Protein AF-A0A7C4DLR4-F1 (afdb_monomer)

Sequence (284 aa):
METASLAGRLTGRFVAGRTLEDGLAVCRRLAAESILISLDHLGENVATREEAEASRDACLEALARIHAERLPATVSIKLSQFGLDLSEEFCRANVDAVVSAARRAGTMVEMDMEASPYVEATLRTVRAMHERHGAARAVILTTGTFLNGITFVGQQTTPAGRDGEPPATHLSASLRACGLRLGRFKTGTTPRIDATTIDYDRCTVQPAANEPLTFAFAWQLPAPLTRPLLPCHITQTTPETHAIIRANLSRSALYGGLISGRGPRYCPSIEDKVVRFAERERHQ

Mean predicted aligned error: 9.21 Å

Foldseek 3Di:
DDPDPPVQVVCVVPAQHDDLVSQVVVLVVCVVVVHQEEHEPDDFQDPDQVQLVVRLVSLLVSLVVCLVVVGNYEYEDELNSNVVVPPLVSSLVSVLSNQVSCVVSVHGYHYDDDAQVCVVSSVVSVV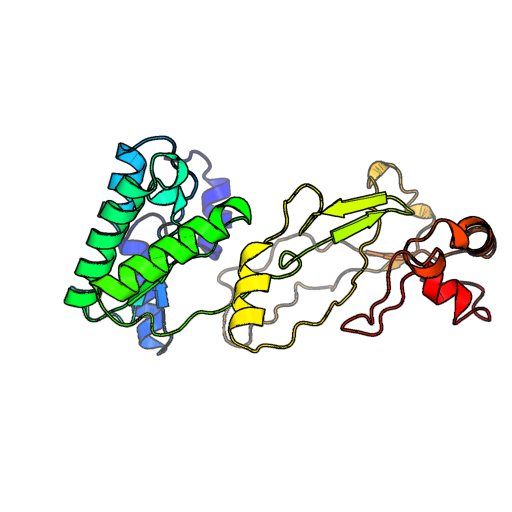VSCVVPNDPPDDDDPQQQQAQHWDDDQPDIDQASDVVGHHNDVVNVVCVVVVDDDDDADDDDDDDDDPVPDPQVPWDWAFFDPADDDPDPPDDDPDGDPDDGDIDTDDKDALVNLVVLVVRLCRHCVSVVVDDHHHPDPDDDPSRCCVVVVVDRMDD

Structure (mmCIF, N/CA/C/O backbone):
data_AF-A0A7C4DLR4-F1
#
_entry.id   AF-A0A7C4DLR4-F1
#
loop_
_atom_site.group_PDB
_atom_site.id
_atom_site.type_symbol
_atom_site.label_atom_id
_atom_site.label_alt_id
_atom_site.label_comp_id
_atom_site.label_asym_id
_atom_site.label_entity_id
_atom_site.label_seq_id
_atom_site.pdbx_PDB_ins_code
_atom_site.Cartn_x
_atom_site.Cartn_y
_atom_site.Cartn_z
_atom_site.occupa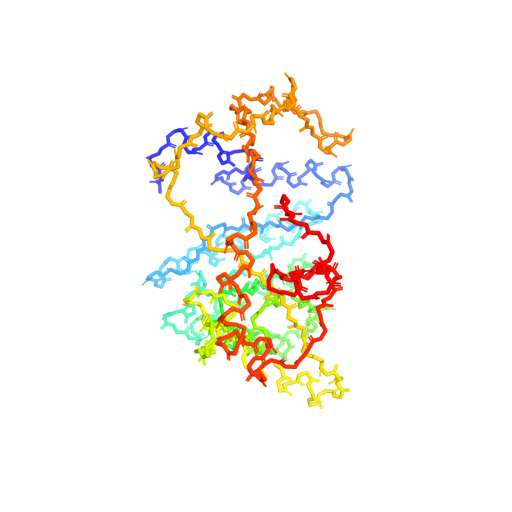ncy
_atom_site.B_iso_or_equiv
_atom_site.auth_seq_id
_atom_site.auth_comp_id
_atom_site.auth_asym_id
_atom_site.auth_atom_id
_atom_site.pdbx_PDB_model_num
ATOM 1 N N . MET A 1 1 ? 9.947 11.343 21.146 1.00 32.50 1 MET A N 1
ATOM 2 C CA . MET A 1 1 ? 10.621 12.643 20.901 1.00 32.50 1 MET A CA 1
ATOM 3 C C . MET A 1 1 ? 11.632 12.455 19.780 1.00 32.50 1 MET A C 1
ATOM 5 O O . MET A 1 1 ? 12.723 11.981 20.048 1.00 32.50 1 MET A O 1
ATOM 9 N N . GLU A 1 2 ? 11.281 12.771 18.534 1.00 30.27 2 GLU A N 1
ATOM 10 C CA . GLU A 1 2 ? 12.243 12.697 17.425 1.00 30.27 2 GLU A CA 1
ATOM 11 C C . GLU A 1 2 ? 13.014 14.007 17.246 1.00 30.27 2 GLU A C 1
ATOM 13 O O . GLU A 1 2 ? 12.445 15.089 17.052 1.00 30.27 2 GLU A O 1
ATOM 18 N N . THR A 1 3 ? 14.333 13.864 17.319 1.00 34.06 3 THR A N 1
ATOM 19 C CA . THR A 1 3 ? 15.382 14.824 16.998 1.00 34.06 3 THR A CA 1
ATOM 20 C C . THR A 1 3 ? 15.625 14.856 15.491 1.00 34.06 3 THR A C 1
ATOM 22 O O . THR A 1 3 ? 16.546 14.220 14.993 1.00 34.06 3 THR A O 1
ATOM 25 N N . ALA A 1 4 ? 14.821 15.617 14.753 1.00 38.56 4 ALA A N 1
ATOM 26 C CA . ALA A 1 4 ? 15.214 16.138 13.443 1.00 38.56 4 ALA A CA 1
ATOM 27 C C . ALA A 1 4 ? 14.323 17.334 13.081 1.00 38.56 4 ALA A C 1
ATOM 29 O O . ALA A 1 4 ? 13.240 17.182 12.516 1.00 38.56 4 ALA A O 1
ATOM 30 N N . SER A 1 5 ? 14.772 18.556 13.390 1.00 48.97 5 SER A N 1
ATOM 31 C CA 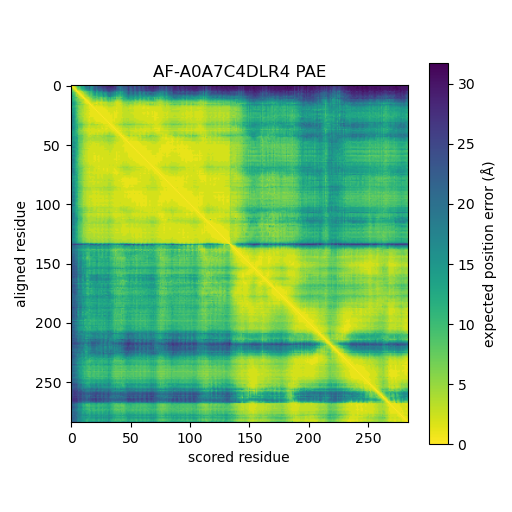. SER A 1 5 ? 14.046 19.794 13.043 1.00 48.97 5 SER A CA 1
ATOM 32 C C . SER A 1 5 ? 13.797 19.939 11.532 1.00 48.97 5 SER A C 1
ATOM 34 O O . SER A 1 5 ? 12.853 20.612 11.115 1.00 48.97 5 SER A O 1
ATOM 36 N N . LEU A 1 6 ? 14.606 19.261 10.710 1.00 41.38 6 LEU A N 1
ATOM 37 C CA . LEU A 1 6 ? 14.458 19.201 9.259 1.00 41.38 6 LEU A CA 1
ATOM 38 C C . LEU A 1 6 ? 13.333 18.248 8.819 1.00 41.38 6 LEU A C 1
ATOM 40 O O . LEU A 1 6 ? 12.553 18.604 7.938 1.00 41.38 6 LEU A O 1
ATOM 44 N N . ALA A 1 7 ? 13.197 17.085 9.469 1.00 46.44 7 ALA A N 1
ATOM 45 C CA . ALA A 1 7 ? 12.099 16.151 9.215 1.00 46.44 7 ALA A CA 1
ATOM 46 C C . ALA A 1 7 ? 10.756 16.781 9.607 1.00 46.44 7 ALA A C 1
ATOM 48 O O . ALA A 1 7 ? 9.821 16.748 8.816 1.00 46.44 7 ALA A O 1
ATOM 49 N N . GLY A 1 8 ? 10.699 17.482 10.747 1.00 52.66 8 GLY A N 1
ATOM 50 C CA . GLY A 1 8 ? 9.497 18.198 11.193 1.00 52.66 8 GLY A CA 1
ATOM 51 C C . GLY A 1 8 ? 9.009 19.286 10.223 1.00 52.66 8 GLY A C 1
ATOM 52 O O . GLY A 1 8 ? 7.805 19.469 10.056 1.00 52.66 8 GLY A O 1
ATOM 53 N N . ARG A 1 9 ? 9.922 19.985 9.527 1.00 54.09 9 ARG A N 1
ATOM 54 C CA . ARG A 1 9 ? 9.555 20.970 8.486 1.00 54.09 9 ARG A CA 1
ATOM 55 C C . ARG A 1 9 ? 9.000 20.322 7.216 1.00 54.09 9 ARG A C 1
ATOM 57 O O . ARG A 1 9 ? 8.190 20.939 6.529 1.00 54.09 9 ARG A O 1
ATOM 64 N N . LEU A 1 10 ? 9.438 19.107 6.895 1.00 54.06 10 LEU A N 1
ATOM 65 C CA . LEU A 1 10 ? 8.997 18.370 5.709 1.00 54.06 10 LEU A CA 1
ATOM 66 C C . LEU A 1 10 ? 7.688 17.612 5.966 1.00 54.06 10 LEU A C 1
ATOM 68 O O . LEU A 1 10 ? 6.826 17.586 5.090 1.00 54.06 10 LEU A O 1
ATOM 72 N N . THR A 1 11 ? 7.505 17.060 7.169 1.00 62.19 11 THR A N 1
ATOM 73 C CA . THR A 1 11 ? 6.291 16.327 7.561 1.00 62.19 11 THR A CA 1
ATOM 74 C C . THR A 1 11 ? 5.139 17.246 7.948 1.00 62.19 11 THR A C 1
ATOM 76 O O . THR A 1 11 ? 3.992 16.880 7.721 1.00 62.19 11 THR A O 1
ATOM 79 N N . GLY A 1 12 ? 5.401 18.471 8.422 1.00 61.31 12 GLY A N 1
ATOM 80 C CA . GLY A 1 12 ? 4.353 19.436 8.785 1.00 61.31 12 GLY A CA 1
ATOM 81 C C . GLY A 1 12 ? 3.421 19.855 7.637 1.00 61.31 12 GLY A C 1
ATOM 82 O O . GLY A 1 12 ? 2.367 20.426 7.885 1.00 61.31 12 GLY A O 1
ATOM 83 N N . ARG A 1 13 ? 3.772 19.560 6.373 1.00 67.50 13 ARG A N 1
ATOM 84 C CA . ARG A 1 13 ? 2.867 19.744 5.218 1.00 67.50 13 ARG A CA 1
ATOM 85 C C . ARG A 1 13 ? 1.855 18.602 5.056 1.00 67.50 13 ARG A C 1
ATOM 87 O O . ARG A 1 13 ? 0.890 18.770 4.319 1.00 67.50 13 ARG A O 1
ATOM 94 N N . PHE A 1 14 ? 2.104 17.459 5.691 1.00 71.25 14 PHE A N 1
ATOM 95 C CA . PHE A 1 14 ? 1.338 16.218 5.539 1.00 71.25 14 PHE A CA 1
ATOM 96 C C . PHE A 1 14 ? 0.699 15.739 6.848 1.00 71.25 14 PHE A C 1
ATOM 98 O O . PHE A 1 14 ? -0.231 14.943 6.805 1.00 71.25 14 PHE A O 1
ATOM 105 N N . VAL A 1 15 ? 1.179 16.220 7.997 1.00 83.00 15 VAL A N 1
ATOM 106 C CA . VAL A 1 15 ? 0.670 15.867 9.327 1.00 83.00 15 VAL A CA 1
ATOM 107 C C . VAL A 1 15 ? 0.014 17.094 9.952 1.00 83.00 15 VAL A C 1
ATOM 109 O O . VAL A 1 15 ? 0.567 18.190 9.893 1.00 83.00 15 VAL A O 1
ATOM 112 N N . ALA A 1 16 ? -1.156 16.908 10.568 1.00 85.75 16 ALA A N 1
ATOM 113 C CA . ALA A 1 16 ? -1.937 17.992 11.170 1.00 85.75 16 ALA A CA 1
ATOM 114 C C . ALA A 1 16 ? -1.235 18.681 12.360 1.00 85.75 16 ALA A C 1
ATOM 116 O O . ALA A 1 16 ? -1.581 19.806 12.707 1.00 85.75 16 ALA A O 1
ATOM 117 N N . GLY A 1 17 ? -0.230 18.030 12.950 1.00 88.12 17 GLY A N 1
ATOM 118 C CA . GLY A 1 17 ? 0.658 18.587 13.964 1.00 88.12 17 GLY A CA 1
ATOM 119 C C . GLY A 1 17 ? 1.289 17.503 14.829 1.00 88.12 17 GLY A C 1
ATOM 120 O O . GLY A 1 17 ? 1.315 16.336 14.441 1.00 88.12 17 GLY A O 1
ATOM 121 N N . ARG A 1 18 ? 1.846 17.884 15.984 1.00 87.75 18 ARG A N 1
ATOM 122 C CA . ARG A 1 18 ? 2.536 16.945 16.896 1.00 87.75 18 ARG A CA 1
ATOM 123 C C . ARG A 1 18 ? 1.739 16.650 18.156 1.00 87.75 18 ARG A C 1
ATOM 125 O O . ARG A 1 18 ? 2.059 15.703 18.867 1.00 87.75 18 ARG A O 1
ATOM 132 N N . THR A 1 19 ? 0.753 17.486 18.446 1.00 91.88 19 THR A N 1
ATOM 133 C CA . THR A 1 19 ? -0.129 17.355 19.596 1.00 91.88 19 THR A CA 1
ATOM 134 C C . THR A 1 19 ? -1.559 17.129 19.133 1.00 91.88 19 THR A C 1
ATOM 136 O O . THR A 1 19 ? -1.923 17.453 17.999 1.00 91.88 19 THR A O 1
ATOM 139 N N . LEU A 1 20 ? -2.391 16.605 20.032 1.00 93.50 20 LEU A N 1
ATOM 140 C CA . LEU A 1 20 ? -3.821 16.488 19.778 1.00 93.50 20 LEU A CA 1
ATOM 141 C C . LEU A 1 20 ? -4.454 17.860 19.490 1.00 93.50 20 LEU A C 1
ATOM 143 O O . LEU A 1 20 ? -5.303 17.955 18.612 1.00 93.50 20 LEU A O 1
ATOM 147 N N . GLU A 1 21 ? -4.017 18.929 20.164 1.00 95.38 21 GLU A N 1
ATOM 148 C CA . GLU A 1 21 ? -4.577 20.269 19.946 1.00 95.38 21 GLU A CA 1
ATOM 149 C C . GLU A 1 21 ? -4.279 20.806 18.541 1.00 95.38 21 GLU A C 1
ATOM 151 O O . GLU A 1 21 ? -5.169 21.378 17.912 1.00 95.38 21 GLU A O 1
ATOM 156 N N . ASP A 1 22 ? -3.077 20.559 18.010 1.00 93.31 22 ASP A N 1
ATOM 157 C CA . ASP A 1 22 ? -2.759 20.908 16.620 1.00 93.31 22 ASP A CA 1
ATOM 158 C C . ASP A 1 22 ? -3.704 20.176 15.649 1.00 93.31 22 ASP A C 1
ATOM 160 O O . ASP A 1 22 ? -4.286 20.780 14.743 1.00 93.31 22 ASP A O 1
ATOM 164 N N . GLY A 1 23 ? -3.911 18.873 15.886 1.00 93.38 23 GLY A N 1
ATOM 165 C CA . GLY A 1 23 ? -4.839 18.046 15.118 1.00 93.38 23 GLY A CA 1
ATOM 166 C C . GLY A 1 23 ? -6.270 18.581 15.165 1.00 93.38 23 GLY A C 1
ATOM 167 O O . GLY A 1 23 ? -6.894 18.778 14.123 1.00 93.38 23 GLY A O 1
ATOM 168 N N . LEU A 1 24 ? -6.774 18.899 16.359 1.00 95.12 24 LEU A N 1
ATOM 169 C CA . LEU A 1 24 ? -8.116 19.453 16.554 1.00 95.12 24 LEU A CA 1
ATOM 170 C C . LEU A 1 24 ? -8.277 20.834 15.907 1.00 95.12 24 LEU A C 1
ATOM 172 O O . LEU A 1 24 ? -9.335 21.118 15.345 1.00 95.12 24 LEU A O 1
ATOM 176 N N . ALA A 1 25 ? -7.245 21.681 15.913 1.00 94.69 25 ALA A N 1
ATOM 177 C CA . ALA A 1 25 ? -7.273 22.961 15.207 1.00 94.69 25 ALA A CA 1
ATOM 178 C C . ALA A 1 25 ? -7.463 22.771 13.690 1.00 94.69 25 ALA A C 1
ATOM 180 O O . ALA A 1 25 ? -8.259 23.483 13.069 1.00 94.69 25 ALA A O 1
ATOM 181 N N . VAL A 1 26 ? -6.802 21.770 13.098 1.00 91.88 26 VAL A N 1
ATOM 182 C CA . VAL A 1 26 ? -7.026 21.385 11.696 1.00 91.88 26 VAL A CA 1
ATOM 183 C C . VAL A 1 26 ? -8.434 20.822 11.496 1.00 91.88 26 VAL A C 1
ATOM 185 O O . VAL A 1 26 ? -9.103 21.231 10.545 1.00 91.88 26 VAL A O 1
ATOM 188 N N . CYS A 1 27 ? -8.922 19.965 12.400 1.00 93.38 27 CYS A N 1
ATOM 189 C CA . CYS A 1 27 ? -10.288 19.438 12.347 1.00 93.38 27 CYS A CA 1
ATOM 190 C C . CYS A 1 27 ? -11.334 20.563 12.335 1.00 93.38 27 CYS A C 1
ATOM 192 O O . CYS A 1 27 ? -12.235 20.545 11.503 1.00 93.38 27 CYS A O 1
ATOM 194 N N . ARG A 1 28 ? -11.203 21.575 13.205 1.00 94.06 28 ARG A N 1
ATOM 195 C CA . ARG A 1 28 ? -12.115 22.735 13.249 1.00 94.06 28 ARG A CA 1
ATOM 196 C C . ARG A 1 28 ? -12.138 23.489 11.920 1.00 94.06 28 ARG A C 1
ATOM 198 O O . ARG A 1 28 ? -13.212 23.824 11.425 1.00 94.06 28 ARG A O 1
ATOM 205 N N . ARG A 1 29 ? -10.964 23.730 11.329 1.00 92.06 29 ARG A N 1
ATOM 206 C CA . ARG A 1 29 ? -10.846 24.414 10.033 1.00 92.06 29 ARG A CA 1
ATOM 207 C C . ARG A 1 29 ? -11.519 23.618 8.912 1.00 92.06 29 ARG A C 1
ATOM 209 O O . ARG A 1 29 ? -12.317 24.181 8.175 1.00 92.06 29 ARG A O 1
ATOM 216 N N . LEU A 1 30 ? -11.243 22.317 8.814 1.00 89.25 30 LEU A N 1
ATOM 217 C CA . LEU A 1 30 ? -11.842 21.444 7.795 1.00 89.25 30 LEU A CA 1
ATOM 218 C C . LEU A 1 30 ? -13.358 21.278 7.987 1.00 89.25 30 LEU A C 1
ATOM 220 O O . LEU A 1 30 ? -14.107 21.252 7.012 1.00 89.25 30 LEU A O 1
ATOM 224 N N . ALA A 1 31 ? -13.829 21.239 9.235 1.00 88.38 31 ALA A N 1
ATOM 225 C CA . ALA A 1 31 ? -15.252 21.181 9.549 1.00 88.38 31 ALA A CA 1
ATOM 226 C C . ALA A 1 31 ? -15.998 22.442 9.081 1.00 88.38 31 ALA A C 1
ATOM 228 O O . ALA A 1 31 ? -17.111 22.330 8.568 1.00 88.38 31 ALA A O 1
ATOM 229 N N . ALA A 1 32 ? -15.382 23.627 9.187 1.00 86.62 32 ALA A N 1
ATOM 230 C CA . ALA A 1 32 ? -15.945 24.872 8.653 1.00 86.62 32 ALA A CA 1
ATOM 231 C C . ALA A 1 32 ? -16.101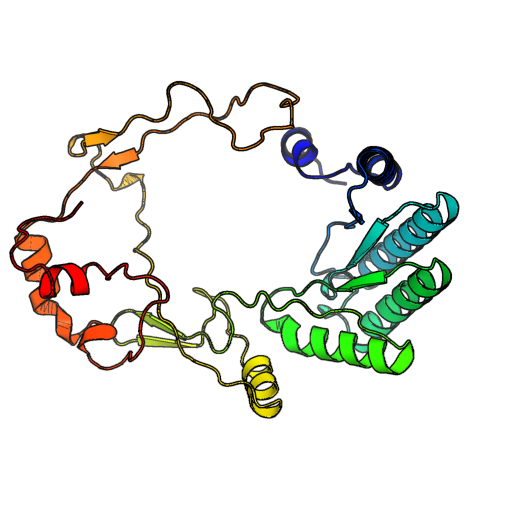 24.845 7.118 1.00 86.62 32 ALA A C 1
ATOM 233 O O . ALA A 1 32 ? -16.960 25.532 6.570 1.00 86.62 32 ALA A O 1
ATOM 234 N N . GLU A 1 33 ? -15.319 24.007 6.435 1.00 88.88 33 GLU A N 1
ATOM 235 C CA . GLU A 1 33 ? -15.396 23.751 4.993 1.00 88.88 33 GLU A CA 1
ATOM 236 C C . GLU A 1 33 ? -16.319 22.559 4.647 1.00 88.88 33 GLU A C 1
ATOM 238 O O . GLU A 1 33 ? -16.407 22.158 3.489 1.00 88.88 33 GLU A O 1
ATOM 243 N N . SER A 1 34 ? -17.041 21.995 5.629 1.00 86.56 34 SER A N 1
ATOM 244 C CA . SER A 1 34 ? -17.910 20.810 5.477 1.00 86.56 34 SER A CA 1
ATOM 245 C C . SER A 1 34 ? -17.185 19.545 4.990 1.00 86.56 34 SER A C 1
ATOM 247 O O . SER A 1 34 ? -17.786 18.675 4.357 1.00 86.56 34 SER A O 1
ATOM 249 N N . ILE A 1 35 ? -15.892 19.422 5.296 1.00 81.06 35 ILE A N 1
ATOM 250 C CA . ILE A 1 35 ? -15.079 18.248 4.971 1.00 81.06 35 ILE A CA 1
ATOM 251 C C . ILE A 1 35 ? -15.167 17.244 6.131 1.00 81.06 35 ILE A C 1
ATOM 253 O O . ILE A 1 35 ? -14.951 17.605 7.287 1.00 81.06 35 ILE A O 1
ATOM 257 N N . LEU A 1 36 ? -15.479 15.980 5.822 1.00 85.44 36 LEU A N 1
ATOM 258 C CA . LEU A 1 36 ? -15.427 14.877 6.792 1.00 85.44 36 LEU A CA 1
ATOM 259 C C . LEU A 1 36 ? -13.973 14.543 7.132 1.00 85.44 36 LEU A C 1
ATOM 261 O O . LEU A 1 36 ? -13.120 14.522 6.244 1.00 85.44 36 LEU A O 1
ATOM 265 N N . ILE A 1 37 ? -13.697 14.276 8.408 1.00 92.38 37 ILE A N 1
ATOM 266 C CA . ILE A 1 37 ? -12.327 14.156 8.913 1.00 92.38 37 ILE A CA 1
ATOM 267 C C . ILE A 1 37 ? -12.107 12.781 9.537 1.00 92.38 37 ILE A C 1
ATOM 269 O O . ILE A 1 37 ? -12.915 12.339 10.348 1.00 92.38 37 ILE A O 1
ATOM 273 N N . SER A 1 38 ? -10.974 12.164 9.214 1.00 92.12 38 SER A N 1
ATOM 274 C CA . SER A 1 38 ? -10.414 11.035 9.957 1.00 92.12 38 SER A CA 1
ATOM 275 C C . SER A 1 38 ? -9.121 11.499 10.618 1.00 92.12 38 SER A C 1
ATOM 277 O O . SER A 1 38 ? -8.215 11.989 9.938 1.00 92.12 38 SER A O 1
ATOM 279 N N . LEU A 1 39 ? -9.078 11.455 11.952 1.00 93.25 39 LEU A N 1
ATOM 280 C CA . LEU A 1 39 ? -7.921 11.853 12.748 1.00 93.25 39 LEU A CA 1
ATOM 281 C C . LEU A 1 39 ? -7.086 10.614 13.087 1.00 93.25 39 LEU A C 1
ATOM 283 O O . LEU A 1 39 ? -7.554 9.720 13.790 1.00 93.25 39 LEU A O 1
ATOM 287 N N . ASP A 1 40 ? -5.847 10.582 12.603 1.00 91.31 40 ASP A N 1
ATOM 288 C CA . ASP A 1 40 ? -4.915 9.470 12.818 1.00 91.31 40 ASP A CA 1
ATOM 289 C C . ASP A 1 40 ? -3.842 9.846 13.853 1.00 91.31 40 ASP A C 1
ATOM 291 O O . ASP A 1 40 ? -3.203 10.902 13.758 1.00 91.31 40 ASP A O 1
ATOM 295 N N . HIS A 1 41 ? -3.635 8.969 14.837 1.00 88.94 41 HIS A N 1
ATOM 296 C CA . HIS A 1 41 ? -2.487 9.024 15.734 1.00 88.94 41 HIS A CA 1
ATOM 297 C C . HIS A 1 41 ? -1.373 8.145 15.161 1.00 88.94 41 HIS A C 1
ATOM 299 O O . HIS A 1 41 ? -1.317 6.947 15.421 1.00 88.94 41 HIS A O 1
ATOM 305 N N . LEU A 1 42 ? -0.478 8.755 14.380 1.00 87.19 42 LEU A N 1
ATOM 306 C CA . LEU A 1 42 ? 0.543 8.038 13.613 1.00 87.19 42 LEU A CA 1
ATOM 307 C C . LEU A 1 42 ? 1.413 7.107 14.478 1.00 87.19 42 LEU A C 1
ATOM 309 O O . LEU A 1 42 ? 2.114 7.560 15.383 1.00 87.19 42 LEU A O 1
ATOM 313 N N . GLY A 1 43 ? 1.424 5.823 14.121 1.00 87.38 43 GLY A N 1
ATOM 314 C CA . GLY A 1 43 ? 2.291 4.789 14.682 1.00 87.38 43 GLY A CA 1
ATOM 315 C C . GLY A 1 43 ? 1.910 3.397 14.170 1.00 87.38 43 GLY A C 1
ATOM 316 O O . GLY A 1 43 ? 0.803 3.192 13.679 1.00 87.38 43 GLY A O 1
ATOM 317 N N . GLU A 1 44 ? 2.835 2.447 14.273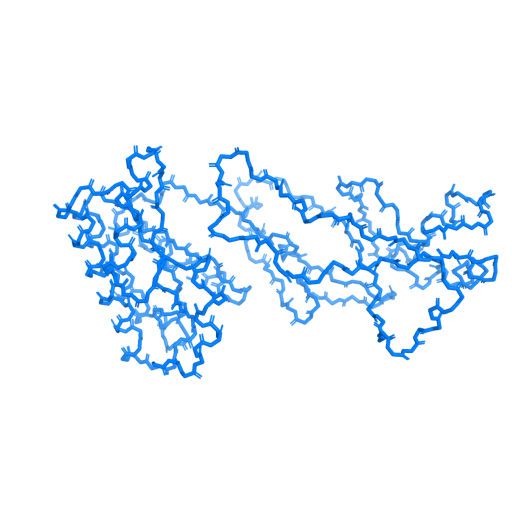 1.00 90.62 44 GLU A N 1
ATOM 318 C CA . GLU A 1 44 ? 2.658 1.035 13.910 1.00 90.62 44 GLU A CA 1
ATOM 319 C C . GLU A 1 44 ? 3.687 0.174 14.661 1.00 90.62 44 GLU A C 1
ATOM 321 O O . GLU A 1 44 ? 4.683 0.698 15.159 1.00 90.62 44 GLU A O 1
ATOM 326 N N . ASN A 1 45 ? 3.424 -1.131 14.761 1.00 91.50 45 ASN A N 1
ATOM 327 C CA . ASN A 1 45 ? 4.330 -2.166 15.281 1.00 91.50 45 ASN A CA 1
ATOM 328 C C . ASN A 1 45 ? 4.993 -1.814 16.623 1.00 91.50 45 ASN A C 1
ATOM 330 O O . ASN A 1 45 ? 6.219 -1.814 16.745 1.00 91.50 45 ASN A O 1
ATOM 334 N N . VAL A 1 46 ? 4.179 -1.517 17.641 1.00 93.69 46 VAL A N 1
ATOM 335 C CA . VAL A 1 46 ? 4.701 -1.227 18.986 1.00 93.69 46 VAL A CA 1
ATOM 336 C C . VAL A 1 46 ? 5.365 -2.458 19.599 1.00 93.69 46 VAL A C 1
ATOM 338 O O . VAL A 1 46 ? 4.921 -3.592 19.406 1.00 93.69 46 VAL A O 1
ATOM 341 N N . ALA A 1 47 ? 6.425 -2.231 20.369 1.00 94.38 47 ALA A N 1
ATOM 342 C CA . ALA A 1 47 ? 7.229 -3.300 20.952 1.00 94.38 47 ALA A CA 1
ATOM 343 C C . ALA A 1 47 ? 6.803 -3.646 22.385 1.00 94.38 47 ALA A C 1
ATOM 345 O O . ALA A 1 47 ? 7.180 -4.699 22.905 1.00 94.38 47 ALA A O 1
ATOM 346 N N . THR A 1 48 ? 6.033 -2.770 23.039 1.00 97.19 48 THR A N 1
ATOM 347 C CA . THR A 1 48 ? 5.653 -2.919 24.448 1.00 97.19 48 THR A CA 1
ATOM 348 C C . THR A 1 48 ? 4.160 -2.706 24.678 1.00 97.19 48 THR A C 1
ATOM 350 O O . THR A 1 48 ? 3.458 -2.075 23.882 1.00 97.19 48 THR A O 1
ATOM 353 N N . ARG A 1 49 ? 3.646 -3.259 25.784 1.00 97.69 49 ARG A N 1
ATOM 354 C CA . ARG A 1 49 ? 2.238 -3.073 26.162 1.00 97.69 49 ARG A CA 1
ATOM 355 C C . ARG A 1 49 ? 1.974 -1.616 26.515 1.00 97.69 49 ARG A C 1
ATOM 357 O O . ARG A 1 49 ? 0.933 -1.094 26.147 1.00 97.69 49 ARG A O 1
ATOM 364 N N . GLU A 1 50 ? 2.936 -0.963 27.147 1.00 97.75 50 GLU A N 1
ATOM 365 C CA . GLU A 1 50 ? 2.876 0.434 27.556 1.00 97.75 50 GLU A CA 1
ATOM 366 C C . GLU A 1 50 ? 2.728 1.367 26.343 1.00 97.75 50 GLU A C 1
ATOM 368 O O . GLU A 1 50 ? 1.924 2.296 26.371 1.00 97.75 50 GLU A O 1
ATOM 373 N N . GLU A 1 51 ? 3.439 1.095 25.243 1.00 96.81 51 GLU A N 1
ATOM 374 C CA . GLU A 1 51 ? 3.291 1.835 23.980 1.00 96.81 51 GLU A CA 1
ATOM 375 C C . GLU A 1 51 ? 1.907 1.628 23.337 1.00 96.81 51 GLU A C 1
ATOM 377 O O . GLU A 1 51 ? 1.295 2.583 22.844 1.00 96.81 51 GLU A O 1
ATOM 382 N N . ALA A 1 52 ? 1.384 0.397 23.374 1.00 97.25 52 ALA A N 1
ATOM 383 C CA . ALA A 1 52 ? 0.035 0.097 22.892 1.00 97.25 52 ALA A CA 1
ATOM 384 C C . ALA A 1 52 ? -1.047 0.805 23.721 1.00 97.25 52 ALA A C 1
ATOM 386 O O . ALA A 1 52 ? -2.009 1.347 23.175 1.00 97.25 52 ALA A O 1
ATOM 387 N N . GLU A 1 53 ? -0.893 0.816 25.045 1.00 98.19 53 GLU A N 1
ATOM 388 C CA . GLU A 1 53 ? -1.812 1.491 25.963 1.00 98.19 53 GLU A CA 1
ATOM 389 C C . GLU A 1 53 ? -1.756 3.006 25.801 1.00 98.19 53 GLU A C 1
ATOM 391 O O . GLU A 1 53 ? -2.806 3.637 25.744 1.00 98.19 53 GLU A O 1
ATOM 396 N N . ALA A 1 54 ? -0.565 3.582 25.621 1.00 96.56 54 ALA A N 1
ATOM 397 C CA . ALA A 1 54 ? -0.421 5.000 25.310 1.00 96.56 54 ALA A CA 1
ATOM 398 C C . ALA A 1 54 ? -1.145 5.372 24.004 1.00 96.56 54 ALA A C 1
ATOM 400 O O . ALA A 1 54 ? -1.825 6.397 23.943 1.00 96.56 54 ALA A O 1
ATOM 401 N N . SER A 1 55 ? -1.066 4.514 22.982 1.00 96.62 55 SER A N 1
ATOM 402 C CA . SER A 1 55 ? -1.771 4.712 21.707 1.00 96.62 55 SER A CA 1
ATOM 403 C C . SER A 1 55 ? -3.295 4.605 21.863 1.00 96.62 55 SER A C 1
ATOM 405 O O . SER A 1 55 ? -4.040 5.430 21.323 1.00 96.62 55 SER A O 1
ATOM 407 N N . ARG A 1 56 ? -3.776 3.636 22.658 1.00 97.38 56 ARG A N 1
ATOM 408 C CA . ARG A 1 56 ? -5.192 3.527 23.052 1.00 97.38 56 ARG A CA 1
ATOM 409 C C . ARG A 1 56 ? -5.653 4.798 23.763 1.00 97.38 56 ARG A C 1
ATOM 411 O O . ARG A 1 56 ? -6.689 5.353 23.400 1.00 97.38 56 ARG A O 1
ATOM 418 N N . ASP A 1 57 ? -4.907 5.246 24.765 1.00 97.88 57 ASP A N 1
ATOM 419 C CA . ASP A 1 57 ? -5.279 6.377 25.614 1.00 97.88 57 ASP A CA 1
ATOM 420 C C . ASP A 1 57 ? -5.307 7.686 24.818 1.00 97.88 57 ASP A C 1
ATOM 422 O O . ASP A 1 57 ? -6.252 8.463 24.961 1.00 97.88 57 ASP A O 1
ATOM 426 N N . ALA A 1 58 ? -4.371 7.873 23.881 1.00 96.00 58 ALA A N 1
ATOM 427 C CA . ALA A 1 58 ? -4.397 8.985 22.932 1.00 96.00 58 ALA A CA 1
ATOM 428 C C . ALA A 1 58 ? -5.677 8.989 22.072 1.00 96.00 58 ALA A C 1
ATOM 430 O O . ALA A 1 58 ? -6.301 10.035 21.882 1.00 96.00 58 ALA A O 1
ATOM 431 N N . CYS A 1 59 ? -6.122 7.821 21.592 1.00 96.69 59 CYS A N 1
ATOM 432 C CA . CYS A 1 59 ? -7.377 7.705 20.843 1.00 96.69 59 CYS A CA 1
ATOM 433 C C . CYS A 1 59 ? -8.607 7.987 21.719 1.00 96.69 59 CYS A C 1
ATOM 435 O O . CYS A 1 59 ? -9.554 8.632 21.266 1.00 96.69 59 CYS A O 1
ATOM 437 N N . LEU A 1 60 ? -8.609 7.530 22.976 1.00 97.81 60 LEU A N 1
ATOM 438 C CA . LEU A 1 60 ? -9.689 7.811 23.926 1.00 97.81 60 LEU A CA 1
ATOM 439 C C . LEU A 1 60 ? -9.793 9.310 24.233 1.00 97.81 60 LEU A C 1
ATOM 441 O O . LEU A 1 60 ? -10.901 9.853 24.245 1.00 97.81 60 LEU A O 1
ATOM 445 N N . GLU A 1 61 ? -8.659 9.985 24.431 1.00 97.44 61 GLU A N 1
ATOM 446 C CA . GLU A 1 61 ? -8.610 11.435 24.622 1.00 97.44 61 GLU A CA 1
ATOM 447 C C . GLU A 1 61 ? -9.126 12.173 23.379 1.00 97.44 61 GLU A C 1
ATOM 449 O O . GLU A 1 61 ? -9.993 13.045 23.490 1.00 97.44 61 GLU A O 1
ATOM 454 N N . ALA A 1 62 ? -8.672 11.778 22.185 1.00 96.38 62 ALA A N 1
ATOM 455 C CA . ALA A 1 62 ? -9.138 12.348 20.925 1.00 96.38 62 ALA A CA 1
ATOM 456 C C . ALA A 1 62 ? -10.659 12.217 20.764 1.00 96.38 62 ALA A C 1
ATOM 458 O O . ALA A 1 62 ? -11.336 13.203 20.474 1.00 96.38 62 ALA A O 1
ATOM 459 N N . LEU A 1 63 ? -11.222 11.034 21.027 1.00 97.12 63 LEU A N 1
ATOM 460 C CA . LEU A 1 63 ? -12.667 10.797 20.977 1.00 97.12 63 LEU A CA 1
ATOM 461 C C . LEU A 1 63 ? -13.441 11.661 21.980 1.00 97.12 63 LEU A C 1
ATOM 463 O O . LEU A 1 63 ? -14.499 12.197 21.640 1.00 97.12 63 LEU A O 1
ATOM 467 N N . ALA A 1 64 ? -12.920 11.830 23.199 1.00 97.25 64 ALA A N 1
ATOM 468 C CA . ALA A 1 64 ? -13.535 12.693 24.203 1.00 97.25 64 ALA A CA 1
ATOM 469 C C . ALA A 1 64 ? -13.566 14.161 23.745 1.00 97.25 64 ALA A C 1
ATOM 471 O O . ALA A 1 64 ? -14.595 14.829 23.875 1.00 97.25 64 ALA A O 1
ATOM 472 N N . ARG A 1 65 ? -12.469 14.652 23.153 1.00 96.69 65 ARG A N 1
ATOM 473 C CA . ARG A 1 65 ? -12.367 16.017 22.615 1.00 96.69 65 ARG A CA 1
ATOM 474 C C . ARG A 1 65 ? -13.263 16.234 21.397 1.00 96.69 65 ARG A C 1
ATOM 476 O O . ARG A 1 65 ? -13.992 17.222 21.356 1.00 96.69 65 ARG A O 1
ATOM 483 N N . ILE A 1 66 ? -13.279 15.288 20.456 1.00 94.31 66 ILE A N 1
ATOM 484 C CA . ILE A 1 66 ? -14.172 15.301 19.286 1.00 94.31 66 ILE A CA 1
ATOM 485 C C . ILE A 1 66 ? -15.635 15.405 19.730 1.00 94.31 66 ILE A C 1
ATOM 487 O O . ILE A 1 66 ? -16.383 16.223 19.194 1.00 94.31 66 ILE A O 1
ATOM 491 N N . HIS A 1 67 ? -16.035 14.621 20.736 1.00 95.81 67 HIS A N 1
ATOM 492 C CA . HIS A 1 67 ? -17.391 14.657 21.276 1.00 95.81 67 HIS A CA 1
ATOM 493 C C . HIS A 1 67 ? -17.722 15.994 21.950 1.00 95.81 67 HIS A C 1
ATOM 495 O O . HIS A 1 67 ? -18.756 16.593 21.648 1.00 95.81 67 HIS A O 1
ATOM 501 N N . ALA A 1 68 ? -16.845 16.472 22.839 1.00 96.56 68 ALA A N 1
ATOM 502 C CA . ALA A 1 68 ? -17.043 17.720 23.575 1.00 96.56 68 ALA A CA 1
ATOM 503 C C . ALA A 1 68 ? -17.204 18.926 22.635 1.00 96.56 68 ALA A C 1
ATOM 505 O O . ALA A 1 68 ? -18.024 19.809 22.884 1.00 96.56 68 ALA A O 1
ATOM 506 N N . GLU A 1 69 ? -16.459 18.932 21.531 1.00 94.75 69 GLU A N 1
ATOM 507 C CA . GLU A 1 69 ? -16.463 20.008 20.540 1.00 94.75 69 GLU A CA 1
ATOM 508 C C . GLU A 1 69 ? -17.455 19.777 19.385 1.00 94.75 69 GLU A C 1
ATOM 510 O O . GLU A 1 69 ? -17.617 20.650 18.535 1.00 94.75 69 GLU A O 1
ATOM 515 N N . ARG A 1 70 ? -18.147 18.626 19.358 1.00 93.94 70 ARG A N 1
ATOM 516 C CA . ARG A 1 70 ? -19.076 18.203 18.290 1.00 93.94 70 ARG A CA 1
ATOM 517 C C . ARG A 1 70 ? -18.453 18.254 16.891 1.00 93.94 70 ARG A C 1
ATOM 519 O O . ARG A 1 70 ? -19.101 18.660 15.925 1.00 93.94 70 ARG A O 1
ATOM 526 N N . LEU A 1 71 ? -17.192 17.847 16.781 1.00 93.25 71 LEU A N 1
ATOM 527 C CA . LEU A 1 71 ? -16.481 17.839 15.505 1.00 93.25 71 LEU A CA 1
ATOM 528 C C . LEU A 1 71 ? -16.960 16.672 14.623 1.00 93.25 71 LEU A C 1
ATOM 530 O O . LEU A 1 71 ? -17.147 15.567 15.137 1.00 93.25 71 LEU A O 1
ATOM 534 N N . PRO A 1 72 ? -17.117 16.865 13.298 1.00 93.06 72 PRO A N 1
ATOM 535 C CA . PRO A 1 72 ? -17.451 15.799 12.351 1.00 93.06 72 PRO A CA 1
ATOM 536 C C . PRO A 1 72 ? -16.210 14.948 12.026 1.00 93.06 72 PRO A C 1
ATOM 538 O O . PRO A 1 72 ? -15.790 14.847 10.872 1.00 93.06 72 PRO A O 1
ATOM 541 N N . ALA A 1 73 ? -15.597 14.381 13.067 1.00 93.88 73 ALA A N 1
ATOM 542 C CA . ALA A 1 73 ? -14.351 13.636 12.989 1.00 93.88 73 ALA A CA 1
ATOM 543 C C . ALA A 1 73 ? -14.494 12.205 13.527 1.00 93.88 73 ALA A C 1
ATOM 545 O O . ALA A 1 73 ? -15.215 11.936 14.495 1.00 93.88 73 ALA A O 1
ATOM 546 N N . THR A 1 74 ? -13.778 11.290 12.890 1.00 94.12 74 THR A N 1
ATOM 547 C CA . THR A 1 74 ? -13.554 9.904 13.311 1.00 94.12 74 THR A CA 1
ATOM 548 C C . THR A 1 74 ? -12.109 9.750 13.786 1.00 94.12 74 THR A C 1
ATOM 550 O O . THR A 1 74 ? -11.296 10.667 13.630 1.00 94.12 74 THR A O 1
ATOM 553 N N . VAL A 1 75 ? -11.785 8.605 14.387 1.00 94.19 75 VAL A N 1
ATOM 554 C CA . VAL A 1 75 ? -10.391 8.213 14.645 1.00 94.19 75 VAL A CA 1
ATOM 555 C C . VAL A 1 75 ? -10.051 6.982 13.821 1.00 94.19 75 VAL A C 1
ATOM 557 O O . VAL A 1 75 ? -10.883 6.073 13.735 1.00 94.19 75 VAL A O 1
ATOM 560 N N . SER A 1 76 ? -8.851 6.946 13.245 1.00 93.75 76 SER A N 1
ATOM 561 C CA . SER A 1 76 ? -8.310 5.735 12.624 1.00 93.75 76 SER A CA 1
ATOM 562 C C . SER A 1 76 ? -7.303 5.053 13.543 1.00 93.75 76 SER A C 1
ATOM 564 O O . SER A 1 76 ? -6.590 5.721 14.292 1.00 93.75 76 SER A O 1
ATOM 566 N N . ILE A 1 77 ? -7.279 3.720 13.517 1.00 94.56 77 ILE A N 1
ATOM 567 C CA . ILE A 1 77 ? -6.370 2.896 14.312 1.00 94.56 77 ILE A CA 1
ATOM 568 C C . ILE A 1 77 ? -5.701 1.820 13.456 1.00 94.56 77 ILE A C 1
ATOM 570 O O . ILE A 1 77 ? -6.334 1.211 12.590 1.00 94.56 77 ILE A O 1
ATOM 574 N N . LYS A 1 78 ? -4.438 1.521 13.770 1.00 95.38 78 LYS A N 1
ATOM 575 C CA . LYS A 1 78 ? -3.694 0.361 13.258 1.00 95.38 78 LYS A CA 1
ATOM 576 C C . LYS A 1 78 ? -3.570 -0.680 14.365 1.00 95.38 78 LYS A C 1
ATOM 578 O O . LYS A 1 78 ? -3.266 -0.349 15.508 1.00 95.38 78 LYS A O 1
ATOM 583 N N . LEU A 1 79 ? -3.837 -1.947 14.067 1.00 95.69 79 LEU A N 1
ATOM 584 C CA . LEU A 1 79 ? -3.893 -2.975 15.106 1.00 95.69 79 LEU A CA 1
ATOM 585 C C . LEU A 1 79 ? -2.511 -3.311 15.668 1.00 95.69 79 LEU A C 1
ATOM 587 O O . LEU A 1 79 ? -2.402 -3.585 16.865 1.00 95.69 79 LEU A O 1
ATOM 591 N N . SER A 1 80 ? -1.461 -3.246 14.849 1.00 96.12 80 SER A N 1
ATOM 592 C CA . SER A 1 80 ? -0.079 -3.400 15.311 1.00 96.12 80 SER A CA 1
ATOM 593 C C . SER A 1 80 ? 0.297 -2.342 16.344 1.00 96.12 80 SER A C 1
ATOM 595 O O . SER A 1 80 ? 0.923 -2.679 17.341 1.00 96.12 80 SER A O 1
ATOM 597 N N . GLN A 1 81 ? -0.182 -1.103 16.186 1.00 96.75 81 GLN A N 1
ATOM 598 C CA . GLN A 1 81 ? -0.023 -0.028 17.167 1.00 96.75 81 GLN A CA 1
ATOM 599 C C . GLN A 1 81 ? -0.795 -0.306 18.465 1.00 96.75 81 GLN A C 1
ATOM 601 O O . GLN A 1 81 ? -0.406 0.131 19.541 1.00 96.75 81 GLN A O 1
ATOM 606 N N . PHE A 1 82 ? -1.875 -1.080 18.379 1.00 97.25 82 PHE A N 1
ATOM 607 C CA . PHE A 1 82 ? -2.691 -1.496 19.518 1.00 97.25 82 PHE A CA 1
ATOM 608 C C . PHE A 1 82 ? -2.192 -2.798 20.166 1.00 97.25 82 PHE A C 1
ATOM 610 O O . PHE A 1 82 ? -2.861 -3.350 21.043 1.00 97.25 82 PHE A O 1
ATOM 617 N N . GLY A 1 83 ? -1.007 -3.277 19.770 1.00 96.75 83 GLY A N 1
ATOM 618 C CA . GLY A 1 83 ? -0.345 -4.438 20.359 1.00 96.75 83 GLY A CA 1
ATOM 619 C C . GLY A 1 83 ? -0.721 -5.768 19.711 1.00 96.75 83 GLY A C 1
ATOM 620 O O . GLY A 1 83 ? -0.639 -6.802 20.376 1.00 96.75 83 GLY A O 1
ATOM 621 N N . LEU A 1 84 ? -1.144 -5.772 18.441 1.00 97.06 84 LEU A N 1
ATOM 622 C CA . LEU A 1 84 ? -1.450 -7.011 17.715 1.00 97.06 84 LEU A CA 1
ATOM 623 C C . LEU A 1 84 ? -0.257 -7.978 17.687 1.00 97.06 84 LEU A C 1
ATOM 625 O O . LEU A 1 84 ? -0.450 -9.173 17.900 1.00 97.06 84 LEU A O 1
ATOM 629 N N . ASP A 1 85 ? 0.956 -7.449 17.516 1.00 96.38 85 ASP A N 1
ATOM 630 C CA . ASP A 1 85 ? 2.204 -8.225 17.513 1.00 96.38 85 ASP A CA 1
ATOM 631 C C . ASP A 1 85 ? 2.563 -8.798 18.896 1.00 96.38 85 ASP A C 1
ATOM 633 O O . ASP A 1 85 ? 3.346 -9.741 19.002 1.00 96.38 85 ASP A O 1
ATOM 637 N N . LEU A 1 86 ? 1.967 -8.260 19.965 1.00 96.69 86 LEU A N 1
ATOM 638 C CA . LEU A 1 86 ? 2.201 -8.690 21.345 1.00 96.69 86 LEU A CA 1
ATOM 639 C C . LEU A 1 86 ? 1.210 -9.774 21.774 1.00 96.69 86 LEU A C 1
ATOM 641 O O . LEU A 1 86 ? 1.579 -10.756 22.417 1.00 96.69 86 LEU A O 1
ATOM 645 N N . SER A 1 87 ? -0.076 -9.565 21.486 1.00 97.19 87 SER A N 1
ATOM 646 C CA . SER A 1 87 ? -1.153 -10.517 21.756 1.00 97.19 87 SER A CA 1
ATOM 647 C C . SER A 1 87 ? -2.447 -10.048 21.100 1.00 97.19 87 SER A C 1
ATOM 649 O O . SER A 1 87 ? -2.916 -8.936 21.345 1.00 97.19 87 SER A O 1
ATOM 651 N N . GLU A 1 88 ? -3.097 -10.933 20.341 1.00 95.12 88 GLU A N 1
ATOM 652 C CA . GLU A 1 88 ? -4.396 -10.610 19.750 1.00 95.12 88 GLU A CA 1
ATOM 653 C C . GLU A 1 88 ? -5.480 -10.327 20.800 1.00 95.12 88 GLU A C 1
ATOM 655 O O . GLU A 1 88 ? -6.378 -9.528 20.553 1.00 95.12 88 GLU A O 1
ATOM 660 N N . GLU A 1 89 ? -5.440 -10.996 21.955 1.00 96.56 89 GLU A N 1
ATOM 661 C CA . GLU A 1 89 ? -6.402 -10.769 23.039 1.00 96.56 89 GLU A CA 1
ATOM 662 C C . GLU A 1 89 ? -6.226 -9.372 23.637 1.00 96.56 89 GLU A C 1
ATOM 664 O O . GLU A 1 89 ? -7.197 -8.633 23.794 1.00 96.56 89 GLU A O 1
ATOM 669 N N . PHE A 1 90 ? -4.977 -8.989 23.899 1.00 97.81 90 PHE A N 1
ATOM 670 C CA . PHE A 1 90 ? -4.642 -7.663 24.405 1.00 97.81 90 PHE A CA 1
ATOM 671 C C . PHE A 1 90 ? -5.003 -6.562 23.400 1.00 97.81 90 PHE A C 1
ATOM 673 O O . PHE A 1 90 ? -5.669 -5.593 23.765 1.00 97.81 90 PHE A O 1
ATOM 680 N N . CYS A 1 91 ? -4.657 -6.752 22.124 1.00 97.69 91 CYS A N 1
ATOM 681 C CA . CYS A 1 91 ? -5.066 -5.858 21.045 1.00 97.69 91 CYS A CA 1
ATOM 682 C C . CYS A 1 91 ? -6.591 -5.706 20.998 1.00 97.69 91 CYS A C 1
ATOM 684 O O . CYS A 1 91 ? -7.104 -4.587 21.020 1.00 97.69 91 CYS A O 1
ATOM 686 N N . ARG A 1 92 ? -7.337 -6.820 21.032 1.00 96.12 92 ARG A N 1
ATOM 687 C CA . ARG A 1 92 ? -8.807 -6.800 21.051 1.00 96.12 92 ARG A CA 1
ATOM 688 C C . ARG A 1 92 ? -9.370 -6.035 22.248 1.00 96.12 92 ARG A C 1
ATOM 690 O O . ARG A 1 92 ? -10.340 -5.309 22.065 1.00 96.12 92 ARG A O 1
ATOM 697 N N . ALA A 1 93 ? -8.776 -6.155 23.434 1.00 97.38 93 ALA A N 1
ATOM 698 C CA . ALA A 1 93 ? -9.205 -5.403 24.614 1.00 97.38 93 ALA A CA 1
ATOM 699 C C . ALA A 1 93 ? -8.982 -3.886 24.455 1.00 97.38 93 ALA A C 1
ATOM 701 O O . ALA A 1 93 ? -9.877 -3.096 24.761 1.00 97.38 93 ALA A O 1
ATOM 702 N N . ASN A 1 94 ? -7.830 -3.472 23.916 1.00 97.88 94 ASN A N 1
ATOM 703 C CA . ASN A 1 94 ? -7.553 -2.059 23.640 1.00 97.88 94 ASN A CA 1
ATOM 704 C C . ASN A 1 94 ? -8.515 -1.490 22.587 1.00 97.88 94 ASN A C 1
ATOM 706 O O . ASN A 1 94 ? -9.065 -0.402 22.765 1.00 97.88 94 ASN A O 1
ATOM 710 N N . VAL A 1 95 ? -8.773 -2.248 21.520 1.00 96.75 95 VAL A N 1
ATOM 711 C CA . VAL A 1 95 ? -9.732 -1.874 20.474 1.00 96.75 95 VAL A CA 1
ATOM 712 C C . VAL A 1 95 ? -11.155 -1.777 21.033 1.00 96.75 95 VAL A C 1
ATOM 714 O O . VAL A 1 95 ? -11.859 -0.812 20.736 1.00 96.75 95 VAL A O 1
ATOM 717 N N . ASP A 1 96 ? -11.576 -2.720 21.883 1.00 96.31 96 ASP A N 1
ATOM 718 C CA . ASP A 1 96 ? -12.900 -2.722 22.522 1.00 96.31 96 ASP A CA 1
ATOM 719 C C . ASP A 1 96 ? -13.163 -1.435 23.309 1.00 96.31 96 ASP A C 1
ATOM 721 O O . ASP A 1 96 ? -14.252 -0.854 23.225 1.00 96.31 96 ASP A O 1
ATOM 725 N N . ALA A 1 97 ? -12.151 -0.958 24.039 1.00 97.06 97 ALA A N 1
ATOM 726 C CA . ALA A 1 97 ? -12.227 0.281 24.801 1.00 97.06 97 ALA A CA 1
ATOM 727 C C . ALA A 1 97 ? -12.466 1.497 23.888 1.00 97.06 97 ALA A C 1
ATOM 729 O O . ALA A 1 97 ? -13.357 2.309 24.165 1.00 97.06 97 ALA A O 1
ATOM 730 N N . VAL A 1 98 ? -11.725 1.594 22.778 1.00 96.50 98 VAL A N 1
ATOM 731 C CA . VAL A 1 98 ? -11.841 2.702 21.814 1.00 96.50 98 VAL A CA 1
ATOM 732 C C . VAL A 1 98 ? -13.174 2.658 21.069 1.00 96.50 98 VAL A C 1
ATOM 734 O O . VAL A 1 98 ? -13.865 3.674 20.999 1.00 96.50 98 VAL A O 1
ATOM 737 N N . VAL A 1 99 ? -13.606 1.486 20.592 1.00 95.06 99 VAL A N 1
ATOM 738 C CA . VAL A 1 99 ? -14.912 1.322 19.925 1.00 95.06 99 VAL A CA 1
ATOM 739 C C . VAL A 1 99 ? -16.060 1.684 20.872 1.00 95.06 99 VAL A C 1
ATOM 741 O O . VAL A 1 99 ? -16.985 2.407 20.489 1.00 95.06 99 VAL A O 1
ATOM 744 N N . SER A 1 100 ? -15.979 1.262 22.137 1.00 94.38 100 SER A N 1
ATOM 745 C CA . SER A 1 100 ? -16.964 1.620 23.163 1.00 94.38 100 SER A CA 1
ATOM 746 C C . SER A 1 100 ? -17.028 3.132 23.403 1.00 94.38 100 SER A C 1
ATOM 748 O O . SER A 1 100 ? -18.117 3.691 23.565 1.00 94.38 100 SER A O 1
ATOM 750 N N . ALA A 1 101 ? -15.876 3.809 23.433 1.00 95.06 101 ALA A N 1
ATOM 751 C CA . ALA A 1 101 ? -15.805 5.259 23.588 1.00 95.06 101 ALA A CA 1
ATOM 752 C C . ALA A 1 101 ? -16.368 5.995 22.366 1.00 95.06 101 ALA A C 1
ATOM 754 O O . ALA A 1 101 ? -17.180 6.903 22.536 1.00 95.06 101 ALA A O 1
ATOM 755 N N . ALA A 1 102 ? -16.030 5.557 21.151 1.00 93.81 102 ALA A N 1
ATOM 756 C CA . ALA A 1 102 ? -16.545 6.142 19.916 1.00 93.81 102 ALA A CA 1
ATOM 757 C C . ALA A 1 102 ? -18.072 6.029 19.828 1.00 93.81 102 ALA A C 1
ATOM 759 O O . ALA A 1 102 ? -18.753 6.999 19.493 1.00 93.81 102 ALA A O 1
ATOM 760 N N . ARG A 1 103 ? -18.629 4.880 20.237 1.00 91.19 103 ARG A N 1
ATOM 761 C CA . ARG A 1 103 ? -20.080 4.681 20.305 1.00 91.19 103 ARG A CA 1
ATOM 762 C C . ARG A 1 103 ? -20.752 5.653 21.277 1.00 91.19 103 ARG A C 1
ATOM 764 O O . ARG A 1 103 ? -21.786 6.218 20.930 1.00 91.19 103 ARG A O 1
ATOM 771 N N . ARG A 1 104 ? -20.179 5.875 22.468 1.00 90.69 104 ARG A N 1
ATOM 772 C CA . ARG A 1 104 ? -20.686 6.883 23.425 1.00 90.69 104 ARG A CA 1
ATOM 773 C C . ARG A 1 104 ? -20.571 8.304 22.875 1.00 90.69 104 ARG A C 1
ATOM 775 O O . ARG A 1 104 ? -21.465 9.111 23.097 1.00 90.69 104 ARG A O 1
ATOM 782 N N . ALA A 1 105 ? -19.500 8.582 22.137 1.00 90.94 105 ALA A N 1
ATOM 783 C CA . ALA A 1 105 ? -19.266 9.863 21.486 1.00 90.94 105 ALA A CA 1
ATOM 784 C C . ALA A 1 105 ? -20.188 10.121 20.277 1.00 90.94 105 ALA A C 1
ATOM 786 O O . ALA A 1 105 ? -20.283 11.262 19.826 1.00 90.94 105 ALA A O 1
ATOM 787 N N . GLY A 1 106 ? -20.876 9.093 19.762 1.00 90.19 106 GLY A N 1
ATOM 788 C CA . GLY A 1 106 ? -21.718 9.188 18.568 1.00 90.19 106 GLY A CA 1
ATOM 789 C C . GLY A 1 106 ? -20.932 9.219 17.252 1.00 90.19 106 GLY A C 1
ATOM 790 O O . GLY A 1 106 ? -21.471 9.660 16.241 1.00 90.19 106 GLY A O 1
ATOM 791 N N . THR A 1 107 ? -19.680 8.755 17.256 1.00 90.81 107 THR A N 1
ATOM 792 C CA . THR A 1 107 ? -18.802 8.680 16.075 1.00 90.81 107 THR A CA 1
ATOM 793 C C . THR A 1 107 ? -18.425 7.224 15.755 1.00 90.81 107 THR A C 1
ATOM 795 O O . THR A 1 107 ? -18.955 6.287 16.359 1.00 90.81 107 THR A O 1
ATOM 798 N N . MET A 1 108 ? -17.553 7.011 14.769 1.00 89.38 108 MET A N 1
ATOM 799 C CA . MET A 1 108 ? -17.034 5.696 14.385 1.00 89.38 108 MET A CA 1
ATOM 800 C C . MET A 1 108 ? -15.512 5.618 14.532 1.00 89.38 108 MET A C 1
ATOM 802 O O . MET A 1 108 ? -14.824 6.637 14.584 1.00 89.38 108 MET A O 1
ATOM 806 N N . VAL A 1 109 ? -15.018 4.383 14.600 1.00 92.00 109 VAL A N 1
ATOM 807 C CA . VAL A 1 109 ? -13.594 4.050 14.523 1.00 92.00 109 VAL A CA 1
ATOM 808 C C . VAL A 1 109 ? -13.334 3.457 13.148 1.00 92.00 109 VAL A C 1
ATOM 810 O O . VAL A 1 109 ? -14.049 2.546 12.720 1.00 92.00 109 VAL A O 1
ATOM 813 N N . GLU A 1 110 ? -12.320 3.966 12.472 1.00 92.38 110 GLU A N 1
ATOM 814 C CA . GLU A 1 110 ? -11.766 3.382 11.260 1.00 92.38 110 GLU A CA 1
ATOM 815 C C . GLU A 1 110 ? -10.656 2.412 11.668 1.00 92.38 110 GLU A C 1
ATOM 817 O O . GLU A 1 110 ? -9.798 2.740 12.480 1.00 92.38 110 GLU A O 1
ATOM 822 N N . MET A 1 111 ? -10.714 1.177 11.171 1.00 91.19 111 MET A N 1
ATOM 823 C CA . MET A 1 111 ? -9.654 0.193 11.390 1.00 91.19 111 MET A CA 1
ATOM 824 C C . MET A 1 111 ? -8.877 0.039 10.097 1.00 91.19 111 MET A C 1
ATOM 826 O O . MET A 1 111 ? -9.418 -0.457 9.103 1.00 91.19 111 MET A O 1
ATOM 830 N N . ASP A 1 112 ? -7.620 0.455 10.126 1.00 90.50 112 ASP A N 1
ATOM 831 C CA . ASP A 1 112 ? -6.736 0.378 8.979 1.00 90.50 112 ASP A CA 1
ATOM 832 C C . ASP A 1 112 ? -6.332 -1.072 8.708 1.00 90.50 112 ASP A C 1
ATOM 834 O O . ASP A 1 112 ? -6.038 -1.866 9.608 1.00 90.50 112 ASP A O 1
ATOM 838 N N . MET A 1 113 ? -6.296 -1.416 7.422 1.00 88.81 113 MET A N 1
ATOM 839 C CA . MET A 1 113 ? -5.643 -2.635 6.976 1.00 88.81 113 MET A CA 1
ATOM 840 C C . MET A 1 113 ? -4.154 -2.359 6.789 1.00 88.81 113 MET A C 1
ATOM 842 O O . MET A 1 113 ? -3.772 -1.507 5.988 1.00 88.81 113 MET A O 1
ATOM 846 N N . GLU A 1 114 ? -3.331 -3.113 7.503 1.00 88.44 114 GLU A N 1
ATOM 847 C CA . GLU A 1 114 ? -1.875 -3.012 7.451 1.00 88.44 114 GLU A CA 1
ATOM 848 C C . GLU A 1 114 ? -1.288 -4.006 6.428 1.00 88.44 114 GLU A C 1
ATOM 850 O O . GLU A 1 114 ? -1.964 -4.435 5.487 1.00 88.44 114 GLU A O 1
ATOM 855 N N . ALA A 1 115 ? -0.011 -4.369 6.581 1.00 82.81 115 ALA A N 1
ATOM 856 C CA . ALA A 1 115 ? 0.658 -5.346 5.729 1.00 82.81 115 ALA A CA 1
ATOM 857 C C . ALA A 1 115 ? -0.083 -6.697 5.667 1.00 82.81 115 ALA A C 1
ATOM 859 O O . ALA A 1 115 ? -0.834 -7.083 6.566 1.00 82.81 115 ALA A O 1
ATOM 860 N N . SER A 1 116 ? 0.172 -7.461 4.602 1.00 79.06 1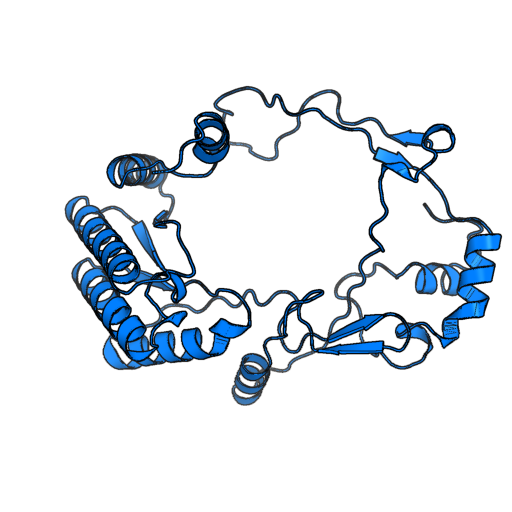16 SER A N 1
ATOM 861 C CA . SER A 1 116 ? -0.509 -8.734 4.336 1.00 79.06 116 SER A CA 1
ATOM 862 C C . SER A 1 116 ? -0.503 -9.766 5.478 1.00 79.06 116 SER A C 1
ATOM 864 O O . SER A 1 116 ? -1.505 -10.481 5.576 1.00 79.06 116 SER A O 1
ATOM 866 N N . PRO A 1 117 ? 0.510 -9.850 6.371 1.00 82.88 117 PRO A N 1
ATOM 867 C CA . PRO A 1 117 ? 0.448 -10.739 7.534 1.00 82.88 117 PRO A CA 1
ATOM 868 C C . PRO A 1 117 ? -0.698 -10.423 8.509 1.00 82.88 117 PRO A C 1
ATOM 870 O O . PRO A 1 117 ? -1.196 -11.328 9.175 1.00 82.88 117 PRO A O 1
ATOM 873 N N . TYR A 1 118 ? -1.159 -9.169 8.568 1.00 87.88 118 TYR A N 1
ATOM 874 C CA . TYR A 1 118 ? -2.160 -8.715 9.538 1.00 87.88 118 TYR A CA 1
ATOM 875 C C . TYR A 1 118 ? -3.604 -8.913 9.078 1.00 87.88 118 TYR A C 1
ATOM 877 O O . TYR A 1 118 ? -4.516 -8.863 9.900 1.00 87.88 118 TYR A O 1
ATOM 885 N N . VAL A 1 119 ? -3.828 -9.202 7.790 1.00 83.25 119 VAL A N 1
ATOM 886 C CA . VAL A 1 119 ? -5.167 -9.254 7.176 1.00 83.25 119 VAL A CA 1
ATOM 887 C C . VAL A 1 119 ? -6.145 -10.109 7.972 1.00 83.25 119 VAL A C 1
ATOM 889 O O . VAL A 1 119 ? -7.247 -9.660 8.286 1.00 83.25 119 VAL A O 1
ATOM 892 N N . GLU A 1 120 ? -5.745 -11.325 8.338 1.00 82.56 120 GLU A N 1
ATOM 893 C CA . GLU A 1 120 ? -6.639 -12.249 9.035 1.00 82.56 120 GLU A CA 1
ATOM 894 C C . GLU A 1 120 ? -6.956 -11.802 10.457 1.00 82.56 120 GLU A C 1
ATOM 896 O O . GLU A 1 120 ? -8.113 -11.853 10.879 1.00 82.56 120 GLU A O 1
ATOM 901 N N . ALA A 1 121 ? -5.952 -11.333 11.195 1.00 89.94 121 ALA A N 1
ATOM 902 C CA . ALA A 1 121 ? -6.166 -10.841 12.546 1.00 89.94 121 ALA A CA 1
ATOM 903 C C . ALA A 1 121 ? -7.039 -9.578 12.548 1.00 89.94 121 ALA A C 1
ATOM 905 O O . ALA A 1 121 ? -7.953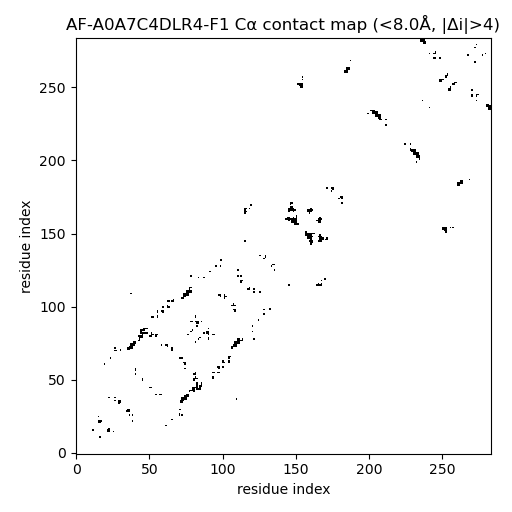 -9.472 13.368 1.00 89.94 121 ALA A O 1
ATOM 906 N N . THR A 1 122 ? -6.845 -8.678 11.581 1.00 90.38 122 THR A N 1
ATOM 907 C CA . THR A 1 122 ? -7.688 -7.492 11.405 1.00 90.38 122 THR A CA 1
ATOM 908 C C . THR A 1 122 ? -9.129 -7.866 11.094 1.00 90.38 122 THR A C 1
ATOM 910 O O . THR A 1 122 ? -10.038 -7.385 11.770 1.00 90.38 122 THR A O 1
ATOM 913 N N . LEU A 1 123 ? -9.371 -8.783 10.152 1.00 87.06 123 LEU A N 1
ATOM 914 C CA . LEU A 1 123 ? -10.729 -9.243 9.842 1.00 87.06 123 LEU A CA 1
ATOM 915 C C . LEU A 1 123 ? -11.399 -9.926 11.044 1.00 87.06 123 LEU A C 1
ATOM 917 O O . LEU A 1 123 ? -12.584 -9.690 11.294 1.00 87.06 123 LEU A O 1
ATOM 921 N N . ARG A 1 124 ? -10.657 -10.730 11.823 1.00 89.44 124 ARG A N 1
ATOM 922 C CA . ARG A 1 124 ? -11.160 -11.322 13.075 1.00 89.44 124 ARG A CA 1
ATOM 923 C C . ARG A 1 124 ? -11.545 -10.253 14.094 1.00 89.44 124 ARG A C 1
ATOM 925 O O . ARG A 1 124 ? -12.621 -10.345 14.679 1.00 89.44 124 ARG A O 1
ATOM 932 N N . THR A 1 125 ? -10.702 -9.244 14.292 1.00 91.69 125 THR A N 1
ATOM 933 C CA . THR A 1 125 ? -10.962 -8.148 15.234 1.00 91.69 125 THR A CA 1
ATOM 934 C C . THR A 1 125 ? -12.159 -7.306 14.798 1.00 91.69 125 THR A C 1
ATOM 936 O O . THR A 1 125 ? -13.060 -7.090 15.605 1.00 91.69 125 THR A O 1
ATOM 939 N N . VAL A 1 126 ? -12.248 -6.921 13.520 1.00 89.88 126 VAL A N 1
ATOM 940 C CA . VAL A 1 126 ? -13.411 -6.202 12.966 1.00 89.88 126 VAL A CA 1
ATOM 941 C C . VAL A 1 126 ? -14.696 -7.002 13.180 1.00 89.88 126 VAL A C 1
ATOM 943 O O . VAL A 1 126 ? -15.699 -6.452 13.636 1.00 89.88 126 VAL A O 1
ATOM 946 N N . ARG A 1 127 ? -14.673 -8.311 12.901 1.00 88.38 127 ARG A N 1
ATOM 947 C CA . ARG A 1 127 ? -15.827 -9.190 13.113 1.00 88.38 127 ARG A CA 1
ATOM 948 C C . ARG A 1 127 ? -16.220 -9.275 14.588 1.00 88.38 127 ARG A C 1
ATOM 950 O O . ARG A 1 127 ? -17.396 -9.109 14.895 1.00 88.38 127 ARG A O 1
ATOM 957 N N . ALA A 1 128 ? -15.259 -9.471 15.489 1.00 90.88 128 ALA A N 1
ATOM 958 C CA . ALA A 1 128 ? -15.519 -9.530 16.927 1.00 90.88 128 ALA A CA 1
ATOM 959 C C . ALA A 1 128 ? -16.118 -8.214 17.454 1.00 90.88 128 ALA A C 1
ATOM 961 O O . ALA A 1 128 ? -17.070 -8.225 18.234 1.00 90.88 128 ALA A O 1
ATOM 962 N N . MET A 1 129 ? -15.609 -7.068 16.990 1.00 92.38 129 MET A N 1
ATOM 963 C CA . MET A 1 129 ? -16.151 -5.756 17.351 1.00 92.38 129 MET A CA 1
ATOM 964 C C . MET A 1 129 ? -17.550 -5.537 16.776 1.00 92.38 129 MET A C 1
ATOM 966 O O . MET A 1 129 ? -18.412 -4.994 17.465 1.00 92.38 129 MET A O 1
ATOM 970 N N . HIS A 1 130 ? -17.811 -6.007 15.554 1.00 88.25 130 HIS A N 1
ATOM 971 C CA . HIS A 1 130 ? -19.145 -5.977 14.961 1.00 88.25 130 HIS A CA 1
ATOM 972 C C . HIS A 1 130 ? -20.153 -6.825 15.747 1.00 88.25 130 HIS A C 1
ATOM 974 O O . HIS A 1 130 ? -21.244 -6.341 16.039 1.00 88.25 130 HIS A O 1
ATOM 980 N N . GLU A 1 131 ? -19.789 -8.056 16.112 1.00 90.31 131 GLU A N 1
ATOM 981 C CA . GLU A 1 131 ? -20.636 -8.968 16.892 1.00 90.31 131 GLU A CA 1
ATOM 982 C C . GLU A 1 131 ? -20.947 -8.401 18.287 1.00 90.31 131 GLU A C 1
ATOM 984 O O . GLU A 1 131 ? -22.069 -8.534 18.772 1.00 90.31 131 GLU A O 1
ATOM 989 N N . ARG A 1 132 ? -19.982 -7.717 18.915 1.00 91.06 132 ARG A N 1
ATOM 990 C CA . ARG A 1 132 ? -20.128 -7.147 20.262 1.00 91.06 132 ARG A CA 1
ATOM 991 C C . ARG A 1 132 ? -20.855 -5.802 20.297 1.00 91.06 132 ARG A C 1
ATOM 993 O O . ARG A 1 132 ? -21.711 -5.596 21.154 1.00 91.06 132 ARG A O 1
ATOM 1000 N N . HIS A 1 133 ? -20.514 -4.876 19.401 1.00 89.25 133 HIS A N 1
ATOM 1001 C CA . HIS A 1 133 ? -21.016 -3.494 19.441 1.00 89.25 133 HIS A CA 1
ATOM 1002 C C . HIS A 1 133 ? -22.098 -3.193 18.412 1.00 89.25 133 HIS A C 1
ATOM 1004 O O . HIS A 1 133 ? -22.774 -2.173 18.540 1.00 89.25 133 HIS A O 1
ATOM 1010 N N . GLY A 1 134 ? -22.297 -4.059 17.421 1.00 74.44 134 GLY A N 1
ATOM 1011 C CA . GLY A 1 134 ? -23.171 -3.797 16.286 1.00 74.44 134 GLY A CA 1
ATOM 1012 C C . GLY A 1 134 ? -22.583 -2.763 15.316 1.00 74.44 134 GLY A C 1
ATOM 1013 O O . GLY A 1 134 ? -21.974 -1.776 15.709 1.00 74.44 134 GLY A O 1
ATOM 1014 N N . ALA A 1 135 ? -22.816 -2.989 14.021 1.00 61.56 135 ALA A N 1
ATOM 1015 C CA . ALA A 1 135 ? -22.542 -2.069 12.907 1.00 61.56 135 ALA A CA 1
ATOM 1016 C C . ALA A 1 135 ? -21.062 -1.734 12.590 1.00 61.56 135 ALA A C 1
ATOM 1018 O O . ALA A 1 135 ? -20.586 -0.631 12.851 1.00 61.56 135 ALA A O 1
ATOM 1019 N N . ALA A 1 136 ? -20.390 -2.616 11.837 1.00 66.44 136 ALA A N 1
ATOM 1020 C CA . ALA A 1 136 ? -19.427 -2.144 10.843 1.00 66.44 136 ALA A CA 1
ATOM 1021 C C . ALA A 1 136 ? -20.250 -1.506 9.714 1.00 66.44 136 ALA A C 1
ATOM 1023 O O . ALA A 1 136 ? -21.023 -2.196 9.049 1.00 66.44 136 ALA A O 1
ATOM 1024 N N . ARG A 1 137 ? -20.178 -0.179 9.559 1.00 69.94 137 ARG A N 1
ATOM 1025 C CA . ARG A 1 137 ? -21.047 0.547 8.612 1.00 69.94 137 ARG A CA 1
ATOM 1026 C C . ARG A 1 137 ? -20.643 0.330 7.157 1.00 69.94 137 ARG A C 1
ATOM 1028 O O . ARG A 1 137 ? -21.504 0.296 6.285 1.00 69.94 137 ARG A O 1
ATOM 1035 N N . ALA A 1 138 ? -19.346 0.191 6.910 1.00 74.00 138 ALA A N 1
ATOM 1036 C CA . ALA A 1 138 ? -18.781 -0.085 5.601 1.00 74.00 138 ALA A CA 1
ATOM 1037 C C . ALA A 1 138 ? -17.439 -0.808 5.761 1.00 74.00 138 ALA A C 1
ATOM 1039 O O . ALA A 1 138 ? -16.733 -0.604 6.746 1.00 74.00 138 ALA A O 1
ATOM 1040 N N . VAL A 1 139 ? -17.087 -1.629 4.772 1.00 78.69 139 VAL A N 1
ATOM 1041 C CA . VAL A 1 139 ? -15.748 -2.207 4.611 1.00 78.69 139 VAL A CA 1
ATOM 1042 C C . VAL A 1 139 ? -15.265 -1.818 3.222 1.00 78.69 139 VAL A C 1
ATOM 1044 O O . VAL A 1 139 ? -15.928 -2.123 2.230 1.00 78.69 139 VAL A O 1
ATOM 1047 N N . ILE A 1 140 ? -14.123 -1.138 3.145 1.00 81.25 140 ILE A N 1
ATOM 1048 C CA . ILE A 1 140 ? -13.510 -0.728 1.879 1.00 81.25 140 ILE A CA 1
ATOM 1049 C C . ILE A 1 140 ? -12.333 -1.665 1.601 1.00 81.25 140 ILE A C 1
ATOM 1051 O O . ILE A 1 140 ? -11.384 -1.729 2.376 1.00 81.25 140 ILE A O 1
ATOM 1055 N N . LEU A 1 141 ? -12.391 -2.407 0.493 1.00 82.25 141 LEU A N 1
ATOM 1056 C CA . LEU A 1 141 ? -11.327 -3.331 0.097 1.00 82.25 141 LEU A CA 1
ATOM 1057 C C . LEU A 1 141 ? -10.390 -2.670 -0.920 1.00 82.25 141 LEU A C 1
ATOM 1059 O O . LEU A 1 141 ? -10.755 -2.471 -2.076 1.00 82.25 141 LEU A O 1
ATOM 1063 N N . THR A 1 142 ? -9.156 -2.384 -0.507 1.00 85.94 142 THR A N 1
ATOM 1064 C CA . THR A 1 142 ? -8.103 -1.754 -1.329 1.00 85.94 142 THR A CA 1
ATOM 1065 C C . THR A 1 142 ? -6.885 -2.668 -1.486 1.00 85.94 142 THR A C 1
ATOM 1067 O O . THR A 1 142 ? -5.737 -2.241 -1.426 1.00 85.94 142 THR A O 1
ATOM 1070 N N . THR A 1 143 ? -7.122 -3.958 -1.741 1.00 85.00 143 THR A N 1
ATOM 1071 C CA . THR A 1 143 ? -6.110 -5.034 -1.681 1.00 85.00 143 THR A CA 1
ATOM 1072 C C . THR A 1 143 ? -4.958 -4.928 -2.689 1.00 85.00 143 THR A C 1
ATOM 1074 O O . THR A 1 143 ? -4.063 -5.773 -2.681 1.00 85.00 143 THR A O 1
ATOM 1077 N N . GLY A 1 144 ? -4.989 -3.961 -3.611 1.00 89.38 144 GLY A N 1
ATOM 1078 C CA . GLY A 1 144 ? -3.964 -3.774 -4.638 1.00 89.38 144 GLY A CA 1
ATOM 1079 C C . GLY A 1 144 ? -3.642 -5.072 -5.387 1.00 89.38 144 GLY A C 1
ATOM 1080 O O . GLY A 1 144 ? -4.533 -5.747 -5.900 1.00 89.38 144 GLY A O 1
ATOM 1081 N N . THR A 1 145 ? -2.360 -5.432 -5.423 1.00 90.56 145 THR A N 1
ATOM 1082 C CA . THR A 1 145 ? -1.839 -6.650 -6.068 1.00 90.56 145 THR A CA 1
ATOM 1083 C C . THR A 1 145 ? -1.725 -7.856 -5.124 1.00 90.56 145 THR A C 1
ATOM 1085 O O . THR A 1 145 ? -1.236 -8.902 -5.541 1.00 90.56 145 THR A O 1
ATOM 1088 N N . PHE A 1 146 ? -2.177 -7.749 -3.868 1.00 89.81 146 PHE A N 1
ATOM 1089 C CA . PHE A 1 146 ? -1.943 -8.769 -2.837 1.00 89.81 146 PHE A CA 1
ATOM 1090 C C . PHE A 1 146 ? -2.907 -9.949 -2.887 1.00 89.81 146 PHE A C 1
ATOM 1092 O O . PHE A 1 146 ? -2.530 -11.059 -2.512 1.00 89.81 146 PHE A O 1
ATOM 1099 N N . LEU A 1 147 ? -4.144 -9.733 -3.334 1.00 89.81 147 LEU A N 1
ATOM 1100 C CA . LEU A 1 147 ? -5.201 -10.739 -3.281 1.00 89.81 147 LEU A CA 1
ATOM 1101 C C . LEU A 1 147 ? -4.860 -11.952 -4.171 1.00 89.81 147 LEU A C 1
ATOM 1103 O O . LEU A 1 147 ? -4.961 -11.878 -5.395 1.00 89.81 147 LEU A O 1
ATOM 1107 N N . ASN A 1 148 ? -4.436 -13.066 -3.558 1.00 90.25 148 ASN A N 1
ATOM 1108 C CA . ASN A 1 148 ? -3.832 -14.219 -4.244 1.00 90.25 148 ASN A CA 1
ATOM 1109 C C . ASN A 1 148 ? -2.769 -13.807 -5.289 1.00 90.25 148 ASN A C 1
ATOM 1111 O O . ASN A 1 148 ? -2.742 -14.317 -6.423 1.00 90.25 148 ASN A O 1
ATOM 1115 N N . GLY A 1 149 ? -1.925 -12.845 -4.903 1.00 91.81 149 GLY A N 1
ATOM 1116 C CA . GLY A 1 149 ? -0.819 -12.335 -5.705 1.00 91.81 149 GLY A CA 1
ATOM 1117 C C . GLY A 1 149 ? 0.214 -13.418 -6.019 1.00 91.81 149 GLY A C 1
ATOM 1118 O O . GLY A 1 149 ? 0.534 -14.263 -5.182 1.00 91.81 149 GLY A O 1
ATOM 1119 N N . ILE A 1 150 ? 0.715 -13.404 -7.254 1.00 92.25 150 ILE A N 1
ATOM 1120 C CA . ILE A 1 150 ? 1.817 -14.254 -7.711 1.00 92.25 150 ILE A CA 1
ATOM 1121 C C . ILE A 1 150 ? 2.719 -13.376 -8.573 1.00 92.25 150 ILE A C 1
ATOM 1123 O O . ILE A 1 150 ? 2.239 -12.757 -9.529 1.00 92.25 150 ILE A O 1
ATOM 1127 N N . THR A 1 151 ? 4.007 -13.334 -8.254 1.00 92.81 151 THR A N 1
ATOM 1128 C CA . THR A 1 151 ? 5.025 -12.690 -9.081 1.00 92.81 151 THR A CA 1
ATOM 1129 C C . THR A 1 151 ? 5.651 -13.713 -10.021 1.00 92.81 151 THR A C 1
ATOM 1131 O O . THR A 1 151 ? 5.757 -14.900 -9.711 1.00 92.81 151 THR A O 1
ATOM 1134 N N . PHE A 1 152 ? 6.033 -13.244 -11.207 1.00 91.94 152 PHE A N 1
ATOM 1135 C CA . PHE A 1 152 ? 6.624 -14.070 -12.251 1.00 91.94 152 PHE A CA 1
ATOM 1136 C C . PHE A 1 152 ? 7.907 -13.410 -12.743 1.00 91.94 152 PHE A C 1
ATOM 1138 O O . PHE A 1 152 ? 7.869 -12.267 -13.204 1.00 91.94 152 PHE A O 1
ATOM 1145 N N . VAL A 1 153 ? 9.017 -14.144 -12.694 1.00 91.94 153 VAL A N 1
ATOM 1146 C CA . VAL A 1 153 ? 10.311 -13.721 -13.243 1.00 91.94 153 VAL A CA 1
ATOM 1147 C C . VAL A 1 153 ? 10.829 -14.831 -14.146 1.00 91.94 153 VAL A C 1
ATOM 1149 O O . VAL A 1 153 ? 11.287 -15.877 -13.690 1.00 91.94 153 VAL A O 1
ATOM 1152 N N . GLY A 1 154 ? 10.708 -14.623 -15.458 1.00 90.38 154 GLY A N 1
ATOM 1153 C CA . GLY A 1 154 ? 10.961 -15.675 -16.438 1.00 90.38 154 GLY A CA 1
ATOM 1154 C C . GLY A 1 154 ? 10.057 -16.886 -16.190 1.00 90.38 154 GLY A C 1
ATOM 1155 O O . GLY A 1 154 ? 8.838 -16.774 -16.297 1.00 90.38 154 GLY A O 1
ATOM 1156 N N . GLN A 1 155 ? 10.656 -18.020 -15.825 1.00 89.88 155 GLN A N 1
ATOM 1157 C CA . GLN A 1 155 ? 9.939 -19.254 -15.484 1.00 89.88 155 GLN A CA 1
ATOM 1158 C C . GLN A 1 155 ? 9.697 -19.443 -13.981 1.00 89.88 155 GLN A C 1
ATOM 1160 O O . GLN A 1 155 ? 9.027 -20.391 -13.580 1.00 89.88 155 GLN A O 1
ATOM 1165 N N . GLN A 1 156 ? 10.243 -18.563 -13.142 1.00 90.50 156 GLN A N 1
ATOM 1166 C CA . GLN A 1 156 ? 10.083 -18.650 -11.696 1.00 90.50 156 GLN A CA 1
ATOM 1167 C C . GLN A 1 156 ? 8.788 -17.969 -11.263 1.00 90.50 156 GLN A C 1
ATOM 1169 O O . GLN A 1 156 ? 8.451 -16.883 -11.744 1.00 90.50 156 GLN A O 1
ATOM 1174 N N . THR A 1 157 ? 8.079 -18.612 -10.339 1.00 92.06 157 THR A N 1
ATOM 1175 C CA . THR A 1 157 ? 6.823 -18.122 -9.772 1.00 92.06 157 THR A CA 1
ATOM 1176 C C . THR A 1 157 ? 6.921 -18.076 -8.260 1.00 92.06 157 THR A C 1
ATOM 1178 O O . THR A 1 157 ? 7.247 -19.093 -7.646 1.00 92.06 157 THR A O 1
ATOM 1181 N N . THR A 1 158 ? 6.560 -16.945 -7.665 1.00 93.44 158 THR A N 1
ATOM 1182 C CA . THR A 1 158 ? 6.597 -16.766 -6.211 1.00 93.44 158 THR A CA 1
ATOM 1183 C C . THR A 1 158 ? 5.243 -16.246 -5.731 1.00 93.44 158 THR A C 1
ATOM 1185 O O . THR A 1 158 ? 4.750 -15.254 -6.276 1.00 93.44 158 THR A O 1
ATOM 1188 N N . PRO A 1 159 ? 4.594 -16.882 -4.736 1.00 92.81 159 PRO A N 1
ATOM 1189 C CA . PRO A 1 159 ? 3.431 -16.303 -4.069 1.00 92.81 159 PRO A CA 1
ATOM 1190 C C . PRO A 1 159 ? 3.833 -14.984 -3.408 1.00 92.81 159 PRO A C 1
ATOM 1192 O O . PRO A 1 159 ? 4.622 -14.977 -2.467 1.00 92.81 159 PRO A O 1
ATOM 1195 N N . ALA A 1 160 ? 3.321 -13.871 -3.926 1.00 91.56 160 ALA A N 1
ATOM 1196 C CA . ALA A 1 160 ? 3.737 -12.538 -3.510 1.00 91.56 160 ALA A CA 1
ATOM 1197 C C . ALA A 1 160 ? 2.742 -11.480 -4.000 1.00 91.56 160 ALA A C 1
ATOM 1199 O O . ALA A 1 160 ? 2.290 -11.520 -5.148 1.00 91.56 160 ALA A O 1
ATOM 1200 N N . GLY A 1 161 ? 2.402 -10.524 -3.134 1.00 88.56 161 GLY A N 1
ATOM 1201 C CA . GLY A 1 161 ? 1.622 -9.346 -3.518 1.00 88.56 161 GLY A CA 1
ATOM 1202 C C . GLY A 1 161 ? 2.480 -8.281 -4.194 1.00 88.56 161 GLY A C 1
ATOM 1203 O O . GLY A 1 161 ? 2.060 -7.652 -5.168 1.00 88.56 161 GLY A O 1
ATOM 1204 N N . ARG A 1 162 ? 3.706 -8.122 -3.697 1.00 88.44 162 ARG A N 1
ATOM 1205 C CA . ARG A 1 162 ? 4.800 -7.319 -4.250 1.00 88.44 162 ARG A CA 1
ATOM 1206 C C . ARG A 1 162 ? 6.104 -8.071 -4.010 1.00 88.44 162 ARG A C 1
ATOM 1208 O O . ARG A 1 162 ? 6.113 -9.057 -3.282 1.00 88.44 162 ARG A O 1
ATOM 1215 N N . ASP A 1 163 ? 7.184 -7.641 -4.648 1.00 84.62 163 ASP A N 1
ATOM 1216 C CA . ASP A 1 163 ? 8.482 -8.286 -4.453 1.00 84.62 163 ASP A CA 1
ATOM 1217 C C . ASP A 1 163 ? 8.873 -8.290 -2.964 1.00 84.62 163 ASP A C 1
ATOM 1219 O O . ASP A 1 163 ? 8.809 -7.253 -2.311 1.00 84.62 163 ASP A O 1
ATOM 1223 N N . GLY A 1 164 ? 9.183 -9.469 -2.420 1.00 83.81 164 GLY A N 1
ATOM 1224 C CA . GLY A 1 164 ? 9.462 -9.672 -0.992 1.00 83.81 164 GLY A CA 1
ATOM 1225 C C . GLY A 1 164 ? 8.253 -9.655 -0.040 1.00 83.81 164 GLY A C 1
ATOM 1226 O O . GLY A 1 164 ? 8.417 -10.002 1.126 1.00 83.81 164 GLY A O 1
ATOM 1227 N N . GLU A 1 165 ? 7.043 -9.317 -0.500 1.00 84.56 165 GLU A N 1
ATOM 1228 C CA . GLU A 1 165 ? 5.857 -9.191 0.359 1.00 84.56 165 GLU A CA 1
ATOM 1229 C C . GLU A 1 165 ? 4.835 -10.322 0.108 1.00 84.56 165 GLU A C 1
ATOM 1231 O O . GLU A 1 165 ? 4.384 -10.508 -1.033 1.00 84.56 165 GLU A O 1
ATOM 1236 N N . PRO A 1 166 ? 4.399 -11.068 1.145 1.00 86.62 166 PRO A N 1
ATOM 1237 C CA . PRO A 1 166 ? 3.524 -12.224 0.964 1.00 86.62 166 PRO A CA 1
ATOM 1238 C C . PRO A 1 166 ? 2.122 -11.819 0.470 1.00 86.62 166 PRO A C 1
ATOM 1240 O O . PRO A 1 166 ? 1.672 -10.697 0.711 1.00 86.62 166 PRO A O 1
ATOM 1243 N N . PRO A 1 167 ? 1.394 -12.704 -0.232 1.00 88.75 167 PRO A N 1
ATOM 1244 C CA . PRO A 1 167 ? 0.055 -12.411 -0.730 1.00 88.75 167 PRO A CA 1
ATOM 1245 C C . PRO A 1 167 ? -1.019 -12.601 0.356 1.00 88.75 167 PRO A C 1
ATOM 1247 O O . PRO A 1 167 ? -0.848 -13.373 1.294 1.00 88.75 167 PRO A O 1
ATOM 1250 N N . ALA A 1 168 ? -2.181 -11.971 0.171 1.00 84.56 168 ALA A N 1
ATOM 1251 C CA . ALA A 1 168 ? -3.380 -12.221 0.973 1.00 84.56 168 ALA A CA 1
ATOM 1252 C C . ALA A 1 168 ? -4.216 -13.351 0.342 1.00 84.56 168 ALA A C 1
ATOM 1254 O O . ALA A 1 168 ? -4.818 -13.174 -0.723 1.00 84.56 168 ALA A O 1
ATOM 1255 N N . THR A 1 169 ? -4.265 -14.522 0.977 1.00 82.56 169 THR A N 1
ATOM 1256 C CA . THR A 1 169 ? -4.855 -15.745 0.392 1.00 82.56 169 THR A CA 1
ATOM 1257 C C . THR A 1 169 ? -6.294 -16.011 0.844 1.00 82.56 169 THR A C 1
ATOM 1259 O O . THR A 1 169 ? -7.162 -16.336 0.029 1.00 82.56 169 THR A O 1
ATOM 1262 N N . HIS A 1 170 ? -6.576 -15.809 2.127 1.00 81.81 170 HIS A N 1
ATOM 1263 C CA . HIS A 1 170 ? -7.847 -16.145 2.774 1.00 81.81 170 HIS A CA 1
ATOM 1264 C C . HIS A 1 170 ? -9.010 -15.231 2.362 1.00 81.81 170 HIS A C 1
ATOM 1266 O O . HIS A 1 170 ? -10.092 -15.726 2.035 1.00 81.81 170 HIS A O 1
ATOM 1272 N N . LEU A 1 171 ? -8.779 -13.916 2.250 1.00 83.44 171 LEU A N 1
ATOM 1273 C CA . LEU A 1 171 ? -9.803 -12.965 1.797 1.00 83.44 171 LEU A CA 1
ATOM 1274 C C . LEU A 1 171 ? -10.385 -13.349 0.425 1.00 83.44 171 LEU A C 1
ATOM 1276 O O . LEU A 1 171 ? -11.587 -13.234 0.204 1.00 83.44 171 LEU A O 1
ATOM 1280 N N . SER A 1 172 ? -9.572 -13.897 -0.485 1.00 85.56 172 SER A N 1
ATOM 1281 C CA . SER A 1 172 ? -10.079 -14.378 -1.780 1.00 85.56 172 SER A CA 1
ATOM 1282 C C . SER A 1 172 ? -11.067 -15.533 -1.634 1.00 85.56 172 SER A C 1
ATOM 1284 O O . SER A 1 172 ? -12.037 -15.612 -2.384 1.00 85.56 172 SER A O 1
ATOM 1286 N N . ALA A 1 173 ? -10.795 -16.467 -0.719 1.00 85.00 173 ALA A N 1
ATOM 1287 C CA . ALA A 1 173 ? -11.672 -17.605 -0.473 1.00 85.00 173 ALA A CA 1
ATOM 1288 C C . ALA A 1 173 ? -13.001 -17.135 0.133 1.00 85.00 173 ALA A C 1
ATOM 1290 O O . ALA A 1 173 ? -14.057 -17.549 -0.339 1.00 85.00 173 ALA A O 1
ATOM 1291 N N . SER A 1 174 ? -12.940 -16.198 1.085 1.00 84.69 174 SER A N 1
ATOM 1292 C CA . SER A 1 174 ? -14.118 -15.561 1.684 1.00 84.69 174 SER A CA 1
ATOM 1293 C C . SER A 1 174 ? -14.995 -14.867 0.632 1.00 84.69 174 SER A C 1
ATOM 1295 O O . SER A 1 174 ? -16.187 -15.147 0.534 1.00 84.69 174 SER A O 1
ATOM 1297 N N . LEU A 1 175 ? -14.401 -14.054 -0.251 1.00 87.81 175 LEU A N 1
ATOM 1298 C CA . LEU A 1 175 ? -15.143 -13.373 -1.320 1.00 87.81 175 LEU A CA 1
ATOM 1299 C C . LEU A 1 175 ? -15.848 -14.363 -2.264 1.00 87.81 175 LEU A C 1
ATOM 1301 O O . LEU A 1 175 ? -17.005 -14.144 -2.624 1.00 87.81 175 LEU A O 1
ATOM 1305 N N . ARG A 1 176 ? -15.193 -15.476 -2.629 1.00 89.50 176 ARG A N 1
ATOM 1306 C CA . ARG A 1 176 ? -15.829 -16.538 -3.433 1.00 89.50 176 ARG A CA 1
ATOM 1307 C C . ARG A 1 176 ? -16.973 -17.220 -2.689 1.00 89.50 176 ARG A C 1
ATOM 1309 O O . ARG A 1 176 ? -18.001 -17.483 -3.304 1.00 89.50 176 ARG A O 1
ATOM 1316 N N . ALA A 1 177 ? -16.810 -17.492 -1.393 1.00 89.56 177 ALA A N 1
ATOM 1317 C CA . ALA A 1 177 ? -17.852 -18.096 -0.563 1.00 89.56 177 ALA A CA 1
ATOM 1318 C C . ALA A 1 177 ? -19.103 -17.203 -0.467 1.00 89.56 177 ALA A C 1
ATOM 1320 O O . ALA A 1 177 ? -20.218 -17.712 -0.442 1.00 89.56 177 ALA A O 1
ATOM 1321 N N . CYS A 1 178 ? -18.928 -15.880 -0.527 1.00 90.44 178 CYS A N 1
ATOM 1322 C CA . CYS A 1 178 ? -20.020 -14.907 -0.635 1.00 90.44 178 CYS A CA 1
ATOM 1323 C C . CYS A 1 178 ? -20.653 -14.817 -2.041 1.00 90.44 178 CYS A C 1
ATOM 1325 O O . CYS A 1 178 ? -21.478 -13.940 -2.285 1.00 90.44 178 CYS A O 1
ATOM 1327 N N . GLY A 1 179 ? -20.264 -15.675 -2.989 1.00 92.75 179 GLY A N 1
ATOM 1328 C CA . GLY A 1 179 ? -20.809 -15.699 -4.350 1.00 92.75 179 GLY A CA 1
ATOM 1329 C C . GLY A 1 179 ? -20.163 -14.708 -5.325 1.00 92.75 179 GLY A C 1
ATOM 1330 O O . GLY A 1 179 ? -20.642 -14.564 -6.452 1.00 92.75 179 GLY A O 1
ATOM 1331 N N . LEU A 1 180 ? -19.068 -14.032 -4.949 1.00 92.94 180 LEU A N 1
ATOM 1332 C CA . LEU A 1 180 ? -18.365 -13.130 -5.863 1.00 92.94 180 LEU A CA 1
ATOM 1333 C C . LEU A 1 180 ? -17.496 -13.910 -6.853 1.00 92.94 180 LEU A C 1
ATOM 1335 O O . LEU A 1 180 ? -16.677 -14.759 -6.491 1.00 92.94 180 LEU A O 1
ATOM 1339 N N . ARG A 1 181 ? -17.625 -13.562 -8.135 1.00 92.19 181 ARG A N 1
ATOM 1340 C CA . ARG A 1 181 ? -16.750 -14.071 -9.195 1.00 92.19 181 ARG A CA 1
ATOM 1341 C C . ARG A 1 181 ? -15.431 -13.306 -9.176 1.00 92.19 181 ARG A C 1
ATOM 1343 O O . ARG A 1 181 ? -15.417 -12.096 -9.382 1.00 92.19 181 ARG A O 1
ATOM 1350 N N . LEU A 1 182 ? -14.325 -14.018 -8.970 1.00 90.00 182 LEU A N 1
ATOM 1351 C CA . LEU A 1 182 ? -12.981 -13.439 -8.982 1.00 90.00 182 LEU A CA 1
ATOM 1352 C C . LEU A 1 182 ? -12.263 -13.760 -10.297 1.00 90.00 182 LEU A C 1
ATOM 1354 O O . LEU A 1 182 ? -12.199 -14.920 -10.701 1.00 90.00 182 LEU A O 1
ATOM 1358 N N . GLY A 1 183 ? -11.694 -12.737 -10.935 1.00 88.12 183 GLY A N 1
ATOM 1359 C CA . GLY A 1 183 ? -10.803 -12.872 -12.089 1.00 88.12 183 GLY A CA 1
ATOM 1360 C C . GLY A 1 183 ? -9.328 -12.736 -11.703 1.00 88.12 183 GLY A C 1
ATOM 1361 O O . GLY A 1 183 ? -9.001 -12.333 -10.588 1.00 88.12 183 GLY A O 1
ATOM 1362 N N . ARG A 1 184 ? -8.426 -13.047 -12.642 1.00 87.81 184 ARG A N 1
ATOM 1363 C CA . ARG A 1 184 ? -6.992 -12.749 -12.515 1.00 87.81 184 ARG A CA 1
ATOM 1364 C C . ARG A 1 184 ? -6.578 -11.734 -13.568 1.00 87.81 184 ARG A C 1
ATOM 1366 O O . ARG A 1 184 ? -6.772 -11.954 -14.762 1.00 87.81 184 ARG A O 1
ATOM 1373 N N . PHE A 1 185 ? -5.976 -10.647 -13.108 1.00 88.81 185 PHE A N 1
ATOM 1374 C CA . PHE A 1 185 ? -5.321 -9.667 -13.961 1.00 88.81 185 PHE A CA 1
ATOM 1375 C C . PHE A 1 185 ? -3.809 -9.760 -13.814 1.00 88.81 185 PHE A C 1
ATOM 1377 O O . PHE A 1 185 ? -3.290 -10.171 -12.777 1.00 88.81 185 PHE A O 1
ATOM 1384 N N . LYS A 1 186 ? -3.110 -9.367 -14.879 1.00 86.50 186 LYS A N 1
ATOM 1385 C CA . LYS A 1 186 ? -1.651 -9.299 -14.930 1.00 86.50 186 LYS A CA 1
ATOM 1386 C C . LYS A 1 186 ? -1.223 -7.855 -15.153 1.00 86.50 186 LYS A C 1
ATOM 1388 O O . LYS A 1 186 ? -1.754 -7.178 -16.030 1.00 86.50 186 LYS A O 1
ATOM 1393 N N . THR A 1 187 ? -0.210 -7.424 -14.415 1.00 86.75 187 THR A N 1
ATOM 1394 C CA . THR A 1 187 ? 0.579 -6.233 -14.733 1.00 86.75 187 THR A CA 1
ATOM 1395 C C . THR A 1 187 ? 2.061 -6.590 -14.697 1.00 86.75 187 THR A C 1
ATOM 1397 O O . THR A 1 187 ? 2.458 -7.508 -13.983 1.00 86.75 187 THR A O 1
ATOM 1400 N N . GLY A 1 188 ? 2.863 -5.900 -15.504 1.00 87.12 188 GLY A N 1
ATOM 1401 C CA . GLY A 1 188 ? 4.321 -5.988 -15.470 1.00 87.12 188 GLY A CA 1
ATOM 1402 C C . GLY A 1 188 ? 4.925 -4.757 -14.803 1.00 87.12 188 GLY A C 1
ATOM 1403 O O . GLY A 1 188 ? 4.271 -3.723 -14.677 1.00 87.12 188 GLY A O 1
ATOM 1404 N N . THR A 1 189 ? 6.182 -4.873 -14.401 1.00 90.31 189 THR A N 1
ATOM 1405 C CA . THR A 1 189 ? 7.018 -3.764 -13.939 1.00 90.31 189 THR A CA 1
ATOM 1406 C C . THR A 1 189 ? 8.395 -3.929 -14.584 1.00 90.31 189 THR A C 1
ATOM 1408 O O . THR A 1 189 ? 8.789 -5.053 -14.892 1.00 90.31 189 THR A O 1
ATOM 1411 N N . THR A 1 190 ? 9.108 -2.839 -14.854 1.00 91.31 190 THR A N 1
ATOM 1412 C CA . THR A 1 190 ? 10.449 -2.893 -15.465 1.00 91.31 190 THR A CA 1
ATOM 1413 C C . THR A 1 190 ? 11.520 -3.298 -14.443 1.00 91.31 190 THR A C 1
ATOM 1415 O O . THR A 1 190 ? 11.293 -3.191 -13.240 1.00 91.31 190 THR A O 1
ATOM 1418 N N . PRO A 1 191 ? 12.714 -3.744 -14.846 1.00 92.25 191 PRO A N 1
ATOM 1419 C CA . PRO A 1 191 ? 13.840 -3.787 -13.915 1.00 92.25 191 PRO A CA 1
ATOM 1420 C C . PRO A 1 191 ? 14.168 -2.377 -13.395 1.00 92.25 191 PRO A C 1
ATOM 1422 O O . PRO A 1 191 ? 13.864 -1.372 -14.044 1.00 92.25 191 PRO A O 1
ATOM 1425 N N . ARG A 1 192 ? 14.768 -2.304 -12.205 1.00 94.56 192 ARG A N 1
ATOM 1426 C CA . ARG A 1 192 ? 15.359 -1.073 -11.658 1.00 94.56 192 ARG A CA 1
ATOM 1427 C C . ARG A 1 192 ? 16.850 -1.118 -11.961 1.00 94.56 192 ARG A C 1
ATOM 1429 O O . ARG A 1 192 ? 17.459 -2.174 -11.830 1.00 94.56 192 ARG A O 1
ATOM 1436 N N . ILE A 1 193 ? 17.399 0.004 -12.407 1.00 96.12 193 ILE A N 1
ATOM 1437 C CA . ILE A 1 193 ? 18.791 0.128 -12.845 1.00 96.12 193 ILE A CA 1
ATOM 1438 C C . ILE A 1 193 ? 19.505 1.152 -11.968 1.00 96.12 193 ILE A C 1
ATOM 1440 O O . ILE A 1 193 ? 18.896 2.138 -11.551 1.00 96.12 193 ILE A O 1
ATOM 1444 N N . ASP A 1 194 ? 20.778 0.902 -11.673 1.00 96.44 194 ASP A N 1
ATOM 1445 C CA . ASP A 1 194 ? 21.612 1.835 -10.922 1.00 96.44 194 ASP A CA 1
ATOM 1446 C C . ASP A 1 194 ? 21.931 3.048 -11.802 1.00 96.44 194 ASP A C 1
ATOM 1448 O O . ASP A 1 194 ? 22.506 2.915 -12.885 1.00 96.44 194 ASP A O 1
ATOM 1452 N N . ALA A 1 195 ? 21.559 4.235 -11.323 1.00 96.06 195 ALA A N 1
ATOM 1453 C CA . ALA A 1 195 ? 21.723 5.488 -12.044 1.00 96.06 195 ALA A CA 1
ATOM 1454 C C . ALA A 1 195 ? 23.184 5.782 -12.417 1.00 96.06 195 ALA A C 1
ATOM 1456 O O . ALA A 1 195 ? 23.414 6.463 -13.411 1.00 96.06 195 ALA A O 1
ATOM 1457 N N . THR A 1 196 ? 24.154 5.277 -11.651 1.00 97.38 196 THR A N 1
ATOM 1458 C CA . THR A 1 196 ? 25.592 5.498 -11.881 1.00 97.38 196 THR A CA 1
ATOM 1459 C C . THR A 1 196 ? 26.156 4.665 -13.031 1.00 97.38 196 THR A C 1
ATOM 1461 O O . THR A 1 196 ? 27.241 4.952 -13.529 1.00 97.38 196 THR A O 1
ATOM 1464 N N . THR A 1 197 ? 25.410 3.655 -13.482 1.00 97.75 197 THR A N 1
ATOM 1465 C CA . THR A 1 197 ? 25.820 2.737 -14.558 1.00 97.75 197 THR A CA 1
ATOM 1466 C C . THR A 1 197 ? 25.299 3.148 -15.936 1.00 97.75 197 THR A C 1
ATOM 1468 O O . THR A 1 197 ? 25.500 2.433 -16.917 1.00 97.75 197 THR A O 1
ATOM 1471 N N . ILE A 1 198 ? 24.614 4.291 -16.021 1.00 97.12 198 ILE A N 1
ATOM 1472 C CA . ILE A 1 198 ? 23.979 4.783 -17.243 1.00 97.12 198 ILE A CA 1
ATOM 1473 C C . ILE A 1 198 ? 24.873 5.832 -17.901 1.00 97.12 198 ILE A C 1
ATOM 1475 O O . ILE A 1 198 ? 25.251 6.825 -17.284 1.00 97.12 198 ILE A O 1
ATOM 1479 N N . ASP A 1 199 ? 25.146 5.636 -19.187 1.00 97.44 199 ASP A N 1
ATOM 1480 C CA . ASP A 1 199 ? 25.755 6.646 -20.048 1.00 97.44 199 ASP A CA 1
ATOM 1481 C C . ASP A 1 199 ? 24.676 7.634 -20.535 1.00 97.44 199 ASP A C 1
ATOM 1483 O O . ASP A 1 199 ? 23.969 7.394 -21.521 1.00 97.44 199 ASP A O 1
ATOM 1487 N N . TYR A 1 200 ? 24.498 8.726 -19.788 1.00 97.19 200 TYR A N 1
ATOM 1488 C CA . TYR A 1 200 ? 23.482 9.743 -20.078 1.00 97.19 200 TYR A CA 1
ATOM 1489 C C . TYR A 1 200 ? 23.808 10.599 -21.303 1.00 97.19 200 TYR A C 1
ATOM 1491 O O . TYR A 1 200 ? 22.873 11.114 -21.917 1.00 97.19 200 TYR A O 1
ATOM 1499 N N . ASP A 1 201 ? 25.079 10.697 -21.709 1.00 97.44 201 ASP A N 1
ATOM 1500 C CA . ASP A 1 201 ? 25.497 11.483 -22.881 1.00 97.44 201 ASP A CA 1
ATOM 1501 C C . ASP A 1 201 ? 24.919 10.906 -24.181 1.00 97.44 201 ASP A C 1
ATOM 1503 O O . ASP A 1 201 ? 24.746 11.603 -25.181 1.00 97.44 201 ASP A O 1
ATOM 1507 N N . ARG A 1 202 ? 24.556 9.619 -24.159 1.00 97.31 202 ARG A N 1
ATOM 1508 C CA . ARG A 1 202 ? 23.900 8.918 -25.268 1.00 97.31 202 ARG A CA 1
ATOM 1509 C C . ARG A 1 202 ? 22.375 8.995 -25.235 1.00 97.31 202 ARG A C 1
ATOM 1511 O O . ARG A 1 202 ? 21.724 8.476 -26.144 1.00 97.31 202 ARG A O 1
ATOM 1518 N N . CYS A 1 203 ? 21.792 9.605 -24.208 1.00 97.69 203 CYS A N 1
ATOM 1519 C CA . CYS A 1 203 ? 20.350 9.761 -24.072 1.00 97.69 203 CYS A CA 1
ATOM 1520 C C . CYS A 1 203 ? 19.903 11.153 -24.529 1.00 97.69 203 CYS A C 1
ATOM 1522 O O . CYS A 1 203 ? 20.602 12.147 -24.364 1.00 97.69 203 CYS A O 1
ATOM 1524 N N . THR A 1 204 ? 18.681 11.253 -25.053 1.00 98.06 204 THR A N 1
ATOM 1525 C CA . THR A 1 204 ? 18.074 12.566 -25.312 1.00 98.06 204 THR A CA 1
ATOM 1526 C C . THR A 1 204 ? 17.440 13.092 -24.031 1.00 98.06 204 THR A C 1
ATOM 1528 O O . THR A 1 204 ? 16.547 12.454 -23.471 1.00 98.06 204 THR A O 1
ATOM 1531 N N . VAL A 1 205 ? 17.875 14.260 -23.564 1.00 97.75 205 VAL A N 1
ATOM 1532 C CA . VAL A 1 205 ? 17.296 14.906 -22.381 1.00 97.75 205 VAL A CA 1
ATOM 1533 C C . VAL A 1 205 ? 15.875 15.376 -22.694 1.00 97.75 205 VAL A C 1
ATOM 1535 O O . VAL A 1 205 ? 15.651 16.163 -23.612 1.00 97.75 205 VAL A O 1
ATOM 1538 N N . GLN A 1 206 ? 14.909 14.915 -21.905 1.00 97.25 206 GLN A N 1
ATOM 1539 C CA . GLN A 1 206 ? 13.564 15.469 -21.844 1.00 97.25 206 GLN A CA 1
ATOM 1540 C C . GLN A 1 206 ? 13.492 16.413 -20.637 1.00 97.25 206 GLN A C 1
ATOM 1542 O O . GLN A 1 206 ? 13.503 15.938 -19.496 1.00 97.25 206 GLN A O 1
ATOM 1547 N N . PRO A 1 207 ? 13.444 17.739 -20.855 1.00 94.88 207 PRO A N 1
ATOM 1548 C CA . PRO A 1 207 ? 13.455 18.699 -19.763 1.00 94.88 207 PRO A CA 1
ATOM 1549 C C . PRO A 1 207 ? 12.205 18.553 -18.892 1.00 94.88 207 PRO A C 1
ATOM 1551 O O . PRO A 1 207 ? 11.137 18.149 -19.358 1.00 94.88 207 PRO A O 1
ATOM 1554 N N . ALA A 1 208 ? 12.345 18.901 -17.615 1.00 91.38 208 ALA A N 1
ATOM 1555 C CA . ALA A 1 208 ? 11.197 19.070 -16.738 1.00 91.38 208 ALA A CA 1
ATOM 1556 C C . ALA A 1 208 ? 10.385 20.320 -17.129 1.00 91.38 208 ALA A C 1
ATOM 1558 O O . ALA A 1 208 ? 10.800 21.111 -17.976 1.00 91.38 208 ALA A O 1
ATOM 1559 N N . ALA A 1 209 ? 9.232 20.518 -16.487 1.00 86.69 209 ALA A N 1
ATOM 1560 C CA . ALA A 1 209 ? 8.501 21.777 -16.602 1.00 86.69 209 ALA A CA 1
ATOM 1561 C C . ALA A 1 209 ? 9.370 22.962 -16.137 1.00 86.69 209 ALA A C 1
ATOM 1563 O O . ALA A 1 209 ? 10.187 22.817 -15.227 1.00 86.69 209 ALA A O 1
ATOM 1564 N N . ASN A 1 210 ? 9.164 24.137 -16.738 1.00 84.69 210 ASN A N 1
ATOM 1565 C CA . ASN A 1 210 ? 9.906 25.357 -16.386 1.00 84.69 210 ASN A CA 1
ATOM 1566 C C . ASN A 1 210 ? 9.564 25.866 -14.979 1.00 84.69 210 ASN A C 1
ATOM 1568 O O . ASN A 1 210 ? 10.369 26.544 -14.347 1.00 84.69 210 ASN A O 1
ATOM 1572 N N . GLU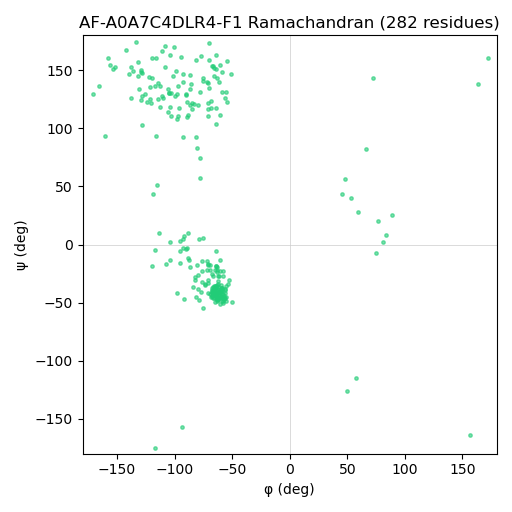 A 1 211 ? 8.372 25.526 -14.494 1.00 82.19 211 GLU A N 1
ATOM 1573 C CA . GLU A 1 211 ? 7.893 25.859 -13.162 1.00 82.19 211 GLU A CA 1
ATOM 1574 C C . GLU A 1 211 ? 7.176 24.656 -12.529 1.00 82.19 211 GLU A C 1
ATOM 1576 O O . GLU A 1 211 ? 6.641 23.798 -13.243 1.00 82.19 211 GLU A O 1
ATOM 1581 N N . PRO A 1 212 ? 7.163 24.545 -11.190 1.00 79.88 212 PRO A N 1
ATOM 1582 C CA . PRO A 1 212 ? 6.460 23.467 -10.511 1.00 79.88 212 PRO A CA 1
ATOM 1583 C C . PRO A 1 212 ? 4.946 23.539 -10.743 1.00 79.88 212 PRO A C 1
ATOM 1585 O O . PRO A 1 212 ? 4.278 24.474 -10.306 1.00 79.88 212 PRO A O 1
ATOM 1588 N N . LEU A 1 213 ? 4.392 22.512 -11.381 1.00 76.38 213 LEU A N 1
ATOM 1589 C CA . LEU A 1 213 ? 2.953 22.397 -11.613 1.00 76.38 213 LEU A CA 1
ATOM 1590 C C . LEU A 1 213 ? 2.252 21.735 -10.420 1.00 76.38 213 LEU A C 1
ATOM 1592 O O . LEU A 1 213 ? 2.801 20.834 -9.780 1.00 76.38 213 LEU A O 1
ATOM 1596 N N . THR A 1 214 ? 1.013 22.153 -10.143 1.00 73.94 214 THR A N 1
ATOM 1597 C CA . THR A 1 214 ? 0.176 21.574 -9.080 1.00 73.94 214 THR A CA 1
ATOM 1598 C C . THR A 1 214 ? -1.194 21.176 -9.619 1.00 73.94 214 THR A C 1
ATOM 1600 O O . THR A 1 214 ? -1.720 21.816 -10.524 1.00 73.94 214 THR A O 1
ATOM 1603 N N . PHE A 1 215 ? -1.778 20.118 -9.052 1.00 77.38 215 PHE A N 1
ATOM 1604 C CA . PHE A 1 215 ? -3.128 19.651 -9.396 1.00 77.38 215 PHE A CA 1
ATOM 1605 C C . PHE A 1 215 ? -4.228 20.286 -8.529 1.00 77.38 215 PHE A C 1
ATOM 1607 O O . PHE A 1 215 ? -5.407 20.002 -8.728 1.00 77.38 215 PHE A O 1
ATOM 1614 N N . ALA A 1 216 ? -3.867 21.099 -7.533 1.00 69.81 216 ALA A N 1
ATOM 1615 C CA . ALA A 1 216 ? -4.826 21.642 -6.582 1.00 69.81 216 ALA A CA 1
ATOM 1616 C C . ALA A 1 216 ? -5.453 22.937 -7.116 1.00 69.81 216 ALA A C 1
ATOM 1618 O O . ALA A 1 216 ? -4.758 23.922 -7.336 1.00 69.81 216 ALA A O 1
ATOM 1619 N N . PHE A 1 217 ? -6.777 22.946 -7.275 1.00 66.06 217 PHE A N 1
ATOM 1620 C CA . PHE A 1 217 ? -7.519 24.128 -7.736 1.00 66.06 217 PHE A CA 1
ATOM 1621 C C . PHE A 1 217 ? -7.828 25.130 -6.614 1.00 66.06 217 PHE A C 1
ATOM 1623 O O . PHE A 1 217 ? -7.967 26.319 -6.879 1.00 66.06 217 PHE A O 1
ATOM 1630 N N . ALA A 1 218 ? -7.948 24.655 -5.369 1.00 55.62 218 ALA A N 1
ATOM 1631 C CA . ALA A 1 218 ? -8.456 25.439 -4.237 1.00 55.62 218 ALA A CA 1
ATOM 1632 C C . ALA A 1 218 ? -7.435 25.661 -3.107 1.00 55.62 218 ALA A C 1
ATOM 1634 O O . ALA A 1 218 ? -7.722 26.375 -2.152 1.00 55.62 218 ALA A O 1
ATOM 1635 N N . TRP A 1 219 ? -6.242 25.067 -3.197 1.00 53.28 219 TRP A N 1
ATOM 1636 C CA . TRP A 1 219 ? -5.209 25.221 -2.174 1.00 53.28 219 TRP A CA 1
ATOM 1637 C C . TRP A 1 219 ? -4.136 26.196 -2.639 1.00 53.28 219 TRP A C 1
ATOM 1639 O O . TRP A 1 219 ? -3.335 25.883 -3.519 1.00 53.28 219 TRP A O 1
ATOM 1649 N N . GLN A 1 220 ? -4.082 27.365 -2.001 1.00 61.44 220 GLN A N 1
ATOM 1650 C CA . GLN A 1 220 ? -2.901 28.218 -2.071 1.00 61.44 220 GLN A CA 1
ATOM 1651 C C . GLN A 1 220 ? -1.779 27.513 -1.314 1.00 61.44 220 GLN A C 1
ATOM 1653 O O . GLN A 1 220 ? -1.891 27.229 -0.120 1.00 61.44 220 GLN A O 1
ATOM 1658 N N . LEU A 1 221 ? -0.708 27.169 -2.029 1.00 60.62 221 LEU A N 1
ATOM 1659 C CA . LEU A 1 221 ? 0.454 26.570 -1.395 1.00 60.62 221 LEU A CA 1
ATOM 1660 C C . LEU A 1 221 ? 0.991 27.533 -0.323 1.00 60.62 221 LEU A C 1
ATOM 1662 O O . LEU A 1 221 ? 1.233 28.698 -0.634 1.00 60.62 221 LEU A O 1
ATOM 1666 N N . PRO A 1 222 ? 1.258 27.059 0.908 1.00 61.97 222 PRO A N 1
ATOM 1667 C CA . PRO A 1 222 ? 1.764 27.913 1.985 1.00 61.97 222 PRO A CA 1
ATOM 1668 C C . PRO A 1 222 ? 3.157 28.492 1.682 1.00 61.97 222 PRO A C 1
ATOM 1670 O O . PRO A 1 222 ? 3.579 29.460 2.303 1.00 61.97 222 PRO A O 1
ATOM 1673 N N . ALA A 1 223 ? 3.879 27.893 0.730 1.00 63.56 223 ALA A N 1
ATOM 1674 C CA . ALA A 1 223 ? 5.137 28.385 0.188 1.00 63.56 223 ALA A CA 1
ATOM 1675 C C . ALA A 1 223 ? 5.356 27.815 -1.227 1.00 63.56 223 ALA A C 1
ATOM 1677 O O . ALA A 1 223 ? 4.867 26.706 -1.506 1.00 63.56 223 ALA A O 1
ATOM 1678 N N . PRO A 1 224 ? 6.131 28.505 -2.088 1.00 69.69 224 PRO A N 1
ATOM 1679 C CA . PRO A 1 224 ? 6.532 27.991 -3.393 1.00 69.69 224 PRO A CA 1
ATOM 1680 C C . PRO A 1 224 ? 7.147 26.589 -3.306 1.00 69.69 224 PRO A C 1
ATOM 1682 O O . PRO A 1 224 ? 7.808 26.232 -2.326 1.00 69.69 224 PRO A O 1
ATOM 1685 N N . LEU A 1 225 ? 6.933 25.775 -4.338 1.00 71.00 225 LEU A N 1
ATOM 1686 C CA . LEU A 1 225 ? 7.605 24.484 -4.455 1.00 71.00 225 LEU A CA 1
ATOM 1687 C C . LEU A 1 225 ? 9.084 24.720 -4.779 1.00 71.00 225 LEU A C 1
ATOM 1689 O O . LEU A 1 225 ? 9.418 25.246 -5.833 1.00 71.00 225 LEU A O 1
ATOM 1693 N N . THR A 1 226 ? 9.970 24.315 -3.871 1.00 74.50 226 THR A N 1
ATOM 1694 C CA . THR A 1 226 ? 11.427 24.509 -3.992 1.00 74.50 226 THR A CA 1
ATOM 1695 C C . THR A 1 226 ? 12.179 23.236 -4.375 1.00 74.50 226 THR A C 1
ATOM 1697 O O . THR A 1 226 ? 13.407 23.233 -4.436 1.00 74.50 226 THR A O 1
ATOM 1700 N N . ARG A 1 227 ? 11.467 22.125 -4.607 1.00 77.12 227 ARG A N 1
ATOM 1701 C CA . ARG A 1 227 ? 12.103 20.851 -4.949 1.00 77.12 227 ARG A CA 1
ATOM 1702 C C . ARG A 1 227 ? 12.705 20.937 -6.359 1.00 77.12 227 ARG A C 1
ATOM 1704 O O . ARG A 1 227 ? 11.995 21.381 -7.263 1.00 77.12 227 ARG A O 1
ATOM 1711 N N . PRO A 1 228 ? 13.948 20.465 -6.571 1.00 82.00 228 PRO A N 1
ATOM 1712 C CA . PRO A 1 228 ? 14.539 20.421 -7.902 1.00 82.00 228 PRO A CA 1
ATOM 1713 C C . PRO A 1 228 ? 13.651 19.651 -8.883 1.00 82.00 228 PRO A C 1
ATOM 1715 O O . PRO A 1 228 ? 13.194 18.541 -8.587 1.00 82.00 228 PRO A O 1
ATOM 1718 N N . LEU A 1 229 ? 13.415 20.246 -10.050 1.00 86.88 229 LEU A N 1
ATOM 1719 C CA . LEU A 1 229 ? 12.745 19.596 -11.168 1.00 86.88 229 LEU A CA 1
ATOM 1720 C C . LEU A 1 229 ? 13.813 18.883 -12.001 1.00 86.88 229 LEU A C 1
ATOM 1722 O O . LEU A 1 229 ? 14.676 19.525 -12.593 1.00 86.88 229 LEU A O 1
ATOM 1726 N N . LEU A 1 230 ? 13.790 17.551 -11.987 1.00 91.06 230 LEU A N 1
ATOM 1727 C CA . LEU A 1 230 ? 14.783 16.729 -12.677 1.00 91.06 230 LEU A CA 1
ATOM 1728 C C . LEU A 1 230 ? 14.296 16.367 -14.085 1.00 91.06 230 LEU A C 1
ATOM 1730 O O . LEU A 1 230 ? 13.114 16.044 -14.240 1.00 91.06 230 LEU A O 1
ATOM 1734 N N . PRO A 1 231 ? 15.177 16.385 -15.099 1.00 94.56 231 PRO A N 1
ATOM 1735 C CA . PRO A 1 231 ? 14.821 15.931 -16.433 1.00 94.56 231 PRO A CA 1
ATOM 1736 C C . PRO A 1 231 ? 14.631 14.410 -16.468 1.00 94.56 231 PRO A C 1
ATOM 1738 O O . PRO A 1 231 ? 15.163 13.668 -15.640 1.00 94.56 231 PRO A O 1
ATOM 1741 N N . CYS A 1 232 ? 13.903 13.942 -17.476 1.00 97.06 232 CYS A N 1
ATOM 1742 C CA . CYS A 1 232 ? 13.912 12.540 -17.883 1.00 97.06 232 CYS A CA 1
ATOM 1743 C C . CYS A 1 232 ? 14.929 12.333 -19.014 1.00 97.06 232 CYS A C 1
ATOM 1745 O O . CYS A 1 232 ? 15.317 13.276 -19.699 1.00 97.06 232 CYS A O 1
ATOM 1747 N N . HIS A 1 233 ? 15.345 11.089 -19.233 1.00 97.81 233 HIS A N 1
ATOM 1748 C CA . HIS A 1 233 ? 16.282 10.726 -20.295 1.00 97.81 233 HIS A CA 1
ATOM 1749 C C . HIS A 1 233 ? 15.618 9.705 -21.214 1.00 97.81 233 HIS A C 1
ATOM 1751 O O . HIS A 1 233 ? 15.107 8.683 -20.756 1.00 97.81 233 HIS A O 1
ATOM 1757 N N . ILE A 1 234 ? 15.585 10.008 -22.508 1.00 97.94 234 ILE A N 1
ATOM 1758 C CA . ILE A 1 234 ? 14.950 9.190 -23.536 1.00 97.94 234 ILE A CA 1
ATOM 1759 C C . ILE A 1 234 ? 16.015 8.337 -24.223 1.00 97.94 234 ILE A C 1
ATOM 1761 O O . ILE A 1 234 ? 17.022 8.853 -24.708 1.00 97.94 234 ILE A O 1
ATOM 1765 N N . THR A 1 235 ? 15.741 7.038 -24.315 1.00 97.12 235 THR A N 1
ATOM 1766 C CA . THR A 1 235 ? 16.488 6.066 -25.120 1.00 97.12 235 THR A CA 1
ATOM 1767 C C . THR A 1 235 ? 15.511 5.197 -25.913 1.00 97.12 235 THR A C 1
ATOM 1769 O O . THR A 1 235 ? 14.295 5.340 -25.773 1.00 97.12 235 THR A O 1
ATOM 1772 N N . GLN A 1 236 ? 16.025 4.336 -26.788 1.00 97.19 236 GLN A N 1
ATOM 1773 C CA . GLN A 1 236 ? 15.222 3.464 -27.638 1.00 97.19 236 GLN A CA 1
ATOM 1774 C C . GLN A 1 236 ? 15.852 2.076 -27.744 1.00 97.19 236 GLN A C 1
ATOM 1776 O O . GLN A 1 236 ? 17.071 1.918 -27.748 1.00 97.19 236 GLN A O 1
ATOM 1781 N N . THR A 1 237 ? 15.001 1.060 -27.862 1.00 97.69 237 THR A N 1
ATOM 1782 C CA . THR A 1 237 ? 15.437 -0.300 -28.203 1.00 97.69 237 THR A CA 1
ATOM 1783 C C . THR A 1 237 ? 15.993 -0.362 -29.623 1.00 97.69 237 THR A C 1
ATOM 1785 O O . THR A 1 237 ? 15.601 0.418 -30.491 1.00 97.69 237 THR A O 1
ATOM 1788 N N . THR A 1 238 ? 16.887 -1.319 -29.861 1.00 97.75 238 THR A N 1
ATOM 1789 C CA . THR A 1 238 ? 17.501 -1.578 -31.170 1.00 97.75 238 THR A CA 1
ATOM 1790 C C . THR A 1 238 ? 17.017 -2.908 -31.761 1.00 97.75 238 THR A C 1
ATOM 1792 O O . THR A 1 238 ? 16.505 -3.755 -31.017 1.00 97.75 238 THR A O 1
ATOM 1795 N N . PRO A 1 239 ? 17.255 -3.166 -33.062 1.00 97.56 239 PRO A N 1
ATOM 1796 C CA . PRO A 1 239 ? 17.033 -4.488 -33.652 1.00 97.56 239 PRO A CA 1
ATOM 1797 C C . PRO A 1 239 ? 17.755 -5.617 -32.902 1.00 97.56 239 PRO A C 1
ATOM 1799 O O . PRO A 1 239 ? 17.214 -6.710 -32.754 1.00 97.56 239 PRO A O 1
ATOM 1802 N N . GLU A 1 240 ? 18.940 -5.343 -32.350 1.00 98.06 240 GLU A N 1
ATOM 1803 C CA . GLU A 1 240 ? 19.672 -6.288 -31.500 1.00 98.06 240 GLU A CA 1
ATOM 1804 C C . GLU A 1 240 ? 18.915 -6.592 -30.199 1.00 98.06 240 GLU A C 1
ATOM 1806 O O . GLU A 1 240 ? 18.763 -7.755 -29.825 1.00 98.06 240 GLU A O 1
ATOM 1811 N N . THR A 1 241 ? 18.338 -5.572 -29.551 1.00 97.88 241 THR A N 1
ATOM 1812 C CA . THR A 1 241 ? 17.477 -5.771 -28.371 1.00 97.88 241 THR A CA 1
ATOM 1813 C C . THR A 1 241 ? 16.294 -6.679 -28.711 1.00 97.88 241 THR A C 1
ATOM 1815 O O . THR A 1 241 ? 15.946 -7.581 -27.946 1.00 97.88 241 THR A O 1
ATOM 1818 N N . HIS A 1 242 ? 15.677 -6.475 -29.877 1.00 97.88 242 HIS A N 1
ATOM 1819 C CA . HIS A 1 242 ? 14.549 -7.293 -30.328 1.00 97.88 242 HIS A CA 1
ATOM 1820 C C . HIS A 1 242 ? 14.978 -8.728 -30.625 1.00 97.88 242 HIS A C 1
ATOM 1822 O O . HIS A 1 242 ? 14.253 -9.652 -30.263 1.00 97.88 242 HIS A O 1
ATOM 1828 N N . ALA A 1 243 ? 16.150 -8.931 -31.231 1.00 97.44 243 ALA A N 1
ATOM 1829 C CA . ALA A 1 243 ? 16.708 -10.258 -31.476 1.00 97.44 243 ALA A CA 1
ATOM 1830 C C . ALA A 1 243 ? 16.943 -11.023 -30.163 1.00 97.44 243 ALA A C 1
ATOM 1832 O O . ALA A 1 243 ? 16.518 -12.174 -30.045 1.00 97.44 243 ALA A O 1
ATOM 1833 N N . ILE A 1 244 ? 17.519 -10.367 -29.146 1.00 97.88 244 ILE A N 1
ATOM 1834 C CA . ILE A 1 244 ? 17.717 -10.943 -27.805 1.00 97.88 244 ILE A CA 1
ATOM 1835 C C . ILE A 1 244 ? 16.376 -11.353 -27.184 1.00 97.88 244 ILE A C 1
ATOM 1837 O O . ILE A 1 244 ? 16.245 -12.468 -26.671 1.00 97.88 244 ILE A O 1
ATOM 1841 N N . ILE A 1 245 ? 15.366 -10.480 -27.255 1.00 96.38 245 ILE A N 1
ATOM 1842 C CA . ILE A 1 245 ? 14.017 -10.768 -26.750 1.00 96.38 245 ILE A CA 1
ATOM 1843 C C . ILE A 1 245 ? 13.417 -11.972 -27.482 1.00 96.38 245 ILE A C 1
ATOM 1845 O O . ILE A 1 245 ? 12.983 -12.917 -26.824 1.00 96.38 245 ILE A O 1
ATOM 1849 N N . ARG A 1 246 ? 13.432 -11.976 -28.825 1.00 95.38 246 ARG A N 1
ATOM 1850 C CA . ARG A 1 246 ? 12.883 -13.061 -29.659 1.00 95.38 246 ARG A CA 1
ATOM 1851 C C . ARG A 1 246 ? 13.532 -14.406 -29.336 1.00 95.38 246 ARG A C 1
ATOM 1853 O O . ARG A 1 246 ? 12.816 -15.387 -29.151 1.00 95.38 246 ARG A O 1
ATOM 1860 N N . ALA A 1 247 ? 14.856 -14.432 -29.190 1.00 97.00 247 ALA A N 1
ATOM 1861 C CA . ALA A 1 247 ? 15.608 -15.635 -28.836 1.00 97.00 247 ALA A CA 1
ATOM 1862 C C . ALA A 1 247 ? 15.243 -16.200 -27.448 1.00 97.00 247 ALA A C 1
ATOM 1864 O O . ALA A 1 247 ? 15.443 -17.385 -27.195 1.00 97.00 247 ALA A O 1
ATOM 1865 N N . ASN A 1 248 ? 14.685 -15.377 -26.551 1.00 96.06 248 ASN A N 1
ATOM 1866 C CA . ASN A 1 248 ? 14.357 -15.754 -25.174 1.00 96.06 248 ASN A CA 1
ATOM 1867 C C . ASN A 1 248 ? 12.846 -15.775 -24.875 1.00 96.06 248 ASN A C 1
ATOM 1869 O O . ASN A 1 248 ? 12.465 -15.934 -23.714 1.00 96.06 248 ASN A O 1
ATOM 1873 N N . LEU A 1 249 ? 11.964 -15.657 -25.878 1.00 93.06 249 LEU A N 1
ATOM 1874 C CA . LEU A 1 249 ? 10.507 -15.611 -25.661 1.00 93.06 249 LEU A CA 1
ATOM 1875 C C . LEU A 1 249 ? 9.981 -16.827 -24.888 1.00 93.06 249 LEU A C 1
ATOM 1877 O O . LEU A 1 249 ? 9.138 -16.667 -24.003 1.00 93.06 249 LEU A O 1
ATOM 1881 N N . SER A 1 250 ? 10.524 -18.017 -25.157 1.00 91.56 250 SER A N 1
ATOM 1882 C CA . SER A 1 250 ? 10.168 -19.269 -24.470 1.00 91.56 250 SER A CA 1
ATOM 1883 C C . SER A 1 250 ? 10.436 -19.241 -22.960 1.00 91.56 250 SER A C 1
ATOM 1885 O O . SER A 1 250 ? 9.802 -19.976 -22.206 1.00 91.56 250 SER A O 1
ATOM 1887 N N . ARG A 1 251 ? 11.345 -18.371 -22.500 1.00 90.81 251 ARG A N 1
ATOM 1888 C CA . ARG A 1 251 ? 11.673 -18.180 -21.081 1.00 90.81 251 ARG A CA 1
ATOM 1889 C C . ARG A 1 251 ? 10.780 -17.143 -20.407 1.00 90.81 251 ARG A C 1
ATOM 1891 O O . ARG A 1 251 ? 10.825 -17.019 -19.187 1.00 90.81 251 ARG A O 1
ATOM 1898 N N . SER A 1 252 ? 9.997 -16.375 -21.167 1.00 89.94 252 SER A N 1
ATOM 1899 C CA . SER A 1 252 ? 9.078 -15.386 -20.605 1.00 89.94 252 SER A CA 1
ATOM 1900 C C . SER A 1 252 ? 7.850 -16.072 -20.008 1.00 89.94 252 SER A C 1
ATOM 1902 O O . SER A 1 252 ? 7.310 -17.014 -20.581 1.00 89.94 252 SER A O 1
ATOM 1904 N N . ALA A 1 253 ? 7.340 -15.556 -18.893 1.00 86.81 253 ALA A N 1
ATOM 1905 C CA . ALA A 1 253 ? 6.142 -16.112 -18.270 1.00 86.81 253 ALA A CA 1
ATOM 1906 C C . ALA A 1 253 ? 4.892 -16.025 -19.174 1.00 86.81 253 ALA A C 1
ATOM 1908 O O . ALA A 1 253 ? 3.969 -16.824 -19.038 1.00 86.81 253 ALA A O 1
ATOM 1909 N N . LEU A 1 254 ? 4.850 -15.045 -20.091 1.00 84.94 254 LEU A N 1
ATOM 1910 C CA . LEU A 1 254 ? 3.732 -14.843 -21.017 1.00 84.94 254 LEU A CA 1
ATOM 1911 C C . LEU A 1 254 ? 3.738 -15.871 -22.156 1.00 84.94 254 LEU A C 1
ATOM 1913 O O . LEU A 1 254 ? 2.742 -16.553 -22.363 1.00 84.94 254 LEU A O 1
ATOM 1917 N N . TYR A 1 255 ? 4.853 -15.980 -22.883 1.00 84.38 255 TYR A N 1
ATOM 1918 C CA . TYR A 1 255 ? 4.961 -16.851 -24.059 1.00 84.38 255 TYR A CA 1
ATOM 1919 C C . TYR A 1 255 ? 5.366 -18.288 -23.707 1.00 84.38 255 TYR A C 1
ATOM 1921 O O . TYR A 1 255 ? 5.097 -19.202 -24.478 1.00 84.38 255 TYR A O 1
ATOM 1929 N N . GLY A 1 256 ? 5.947 -18.509 -22.526 1.00 79.62 256 GLY A N 1
ATOM 1930 C CA . GLY A 1 256 ? 6.242 -19.833 -21.973 1.00 79.62 256 GLY A CA 1
ATOM 1931 C C . GLY A 1 256 ? 5.032 -20.545 -21.353 1.00 79.62 256 GLY A C 1
ATOM 1932 O O . GLY A 1 256 ? 5.196 -21.607 -20.765 1.00 79.62 256 GLY A O 1
ATOM 1933 N N . GLY A 1 257 ? 3.826 -19.969 -21.440 1.00 78.94 257 GLY A N 1
ATOM 1934 C CA . GLY A 1 257 ? 2.572 -20.613 -21.021 1.00 78.94 257 GLY A CA 1
ATOM 1935 C C . GLY A 1 257 ? 2.263 -20.580 -19.518 1.00 78.94 257 GLY A C 1
ATOM 1936 O O . GLY A 1 257 ? 1.229 -21.098 -19.106 1.00 78.94 257 GLY A O 1
ATOM 1937 N N . LEU A 1 258 ? 3.109 -19.950 -18.695 1.00 78.31 258 LEU A N 1
ATOM 1938 C CA . LEU A 1 258 ? 2.917 -19.873 -17.238 1.00 78.31 258 LEU A CA 1
ATOM 1939 C C . LEU A 1 258 ? 1.850 -18.858 -16.811 1.00 78.31 258 LEU A C 1
ATOM 1941 O O . LEU A 1 258 ? 1.302 -18.965 -15.714 1.00 78.31 258 LEU A O 1
ATOM 1945 N N . ILE A 1 259 ? 1.553 -17.863 -17.649 1.00 78.19 259 ILE A N 1
ATOM 1946 C CA . ILE A 1 259 ? 0.540 -16.848 -17.361 1.00 78.19 259 ILE A CA 1
ATOM 1947 C C . ILE A 1 259 ? -0.551 -16.873 -18.420 1.00 78.19 259 ILE A C 1
ATOM 1949 O O . ILE A 1 259 ? -0.312 -16.573 -19.587 1.00 78.19 259 ILE A O 1
ATOM 1953 N N . SER A 1 260 ? -1.784 -17.092 -17.968 1.00 62.81 260 SER A N 1
ATOM 1954 C CA . SER A 1 260 ? -2.996 -16.740 -18.701 1.00 62.81 260 SER A CA 1
ATOM 1955 C C . SER A 1 260 ? -3.694 -15.584 -17.976 1.00 62.81 260 SER A C 1
ATOM 1957 O O . SER A 1 260 ? -3.895 -15.612 -16.762 1.00 62.81 260 SER A O 1
ATOM 1959 N N . GLY A 1 261 ? -4.005 -14.505 -18.695 1.00 64.44 261 GLY A N 1
ATOM 1960 C CA . GLY A 1 261 ? -4.677 -13.348 -18.104 1.00 64.44 261 GLY A CA 1
ATOM 1961 C C . GLY A 1 261 ? -4.581 -12.095 -18.962 1.00 64.44 261 GLY A C 1
ATOM 1962 O O . GLY A 1 261 ? -3.531 -11.781 -19.521 1.00 64.44 261 GLY A O 1
ATOM 1963 N N . ARG A 1 262 ? -5.689 -11.358 -19.057 1.00 65.44 262 ARG A N 1
ATOM 1964 C CA . ARG A 1 262 ? -5.748 -10.060 -19.739 1.00 65.44 262 ARG A CA 1
ATOM 1965 C C . ARG A 1 262 ? -5.337 -8.972 -18.742 1.00 65.44 262 ARG A C 1
ATOM 1967 O O . ARG A 1 262 ? -5.776 -8.992 -17.594 1.00 65.44 262 ARG A O 1
ATOM 1974 N N . GLY A 1 263 ? -4.471 -8.047 -19.148 1.00 63.84 263 GLY A N 1
ATOM 1975 C CA . GLY A 1 263 ? -4.150 -6.884 -18.317 1.00 63.84 263 GLY A CA 1
ATOM 1976 C C . GLY A 1 263 ? -5.374 -5.971 -18.137 1.00 63.84 263 GLY A C 1
ATOM 1977 O O . GLY A 1 263 ? -6.221 -5.928 -19.032 1.00 63.84 263 GLY A O 1
ATOM 1978 N N . PRO A 1 264 ? -5.477 -5.222 -17.022 1.00 60.81 264 PRO A N 1
ATOM 1979 C CA . PRO A 1 264 ? -6.606 -4.319 -16.764 1.00 60.81 264 PRO A CA 1
ATOM 1980 C C . PRO A 1 264 ? -6.601 -3.098 -17.699 1.00 60.81 264 PRO A C 1
ATOM 1982 O O . PRO A 1 264 ? -7.634 -2.480 -17.936 1.00 60.81 264 PRO A O 1
ATOM 1985 N N . ARG A 1 265 ? -5.430 -2.762 -18.254 1.00 61.50 265 ARG A N 1
ATOM 1986 C CA . ARG A 1 265 ? -5.218 -1.787 -19.329 1.00 61.50 265 ARG A CA 1
ATOM 1987 C C . ARG A 1 265 ? -4.380 -2.436 -20.425 1.00 61.50 265 ARG A C 1
ATOM 1989 O O . ARG A 1 265 ? -3.528 -3.276 -20.132 1.00 61.50 265 ARG A O 1
ATOM 1996 N N . TYR A 1 266 ? -4.589 -2.034 -21.678 1.00 65.06 266 TYR A N 1
ATOM 1997 C CA . TYR A 1 266 ? -3.775 -2.498 -22.802 1.00 65.06 266 TYR A CA 1
ATOM 1998 C C . TYR A 1 266 ? -2.424 -1.764 -22.825 1.00 65.06 266 TYR A C 1
ATOM 2000 O O . TYR A 1 266 ? -2.203 -0.860 -23.624 1.00 65.06 266 TYR A O 1
ATOM 2008 N N . CYS A 1 267 ? -1.525 -2.132 -21.912 1.00 69.00 267 CYS A N 1
ATOM 2009 C CA . CYS A 1 267 ? -0.109 -1.784 -21.995 1.00 69.00 267 CYS 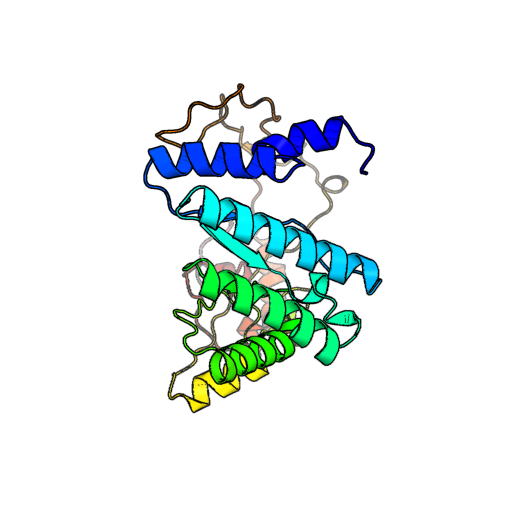A CA 1
ATOM 2010 C C . CYS A 1 267 ? 0.686 -3.090 -22.139 1.00 69.00 267 CYS A C 1
ATOM 2012 O O . CYS A 1 267 ? 0.937 -3.757 -21.132 1.00 69.00 267 CYS A O 1
ATOM 2014 N N . PRO A 1 268 ? 0.995 -3.522 -23.374 1.00 79.00 268 PRO A N 1
ATOM 2015 C CA . PRO A 1 268 ? 1.759 -4.744 -23.598 1.00 79.00 268 PRO A CA 1
ATOM 2016 C C . PRO A 1 268 ? 3.165 -4.617 -22.995 1.00 79.00 268 PRO A C 1
ATOM 2018 O O . PRO A 1 268 ? 3.767 -3.539 -23.028 1.00 79.00 268 PRO A O 1
ATOM 2021 N N . SER A 1 269 ? 3.690 -5.714 -22.443 1.00 89.50 269 SER A N 1
ATOM 2022 C CA . SER A 1 269 ? 5.092 -5.789 -22.018 1.00 89.50 269 SER A CA 1
ATOM 2023 C C . SER A 1 269 ? 6.028 -5.656 -23.224 1.00 89.50 269 SER A C 1
ATOM 2025 O O . SER A 1 269 ? 5.584 -5.780 -24.366 1.00 89.50 269 SER A O 1
ATOM 2027 N N . ILE A 1 270 ? 7.315 -5.362 -23.004 1.00 93.69 270 ILE A N 1
ATOM 2028 C CA . ILE A 1 270 ? 8.245 -5.130 -24.122 1.00 93.69 270 ILE A CA 1
ATOM 2029 C C . ILE A 1 270 ? 8.345 -6.357 -25.038 1.00 93.69 270 ILE A C 1
ATOM 2031 O O . ILE A 1 270 ? 8.323 -6.209 -26.256 1.00 93.69 270 ILE A O 1
ATOM 2035 N N . GLU A 1 271 ? 8.331 -7.566 -24.477 1.00 92.56 271 GLU A N 1
ATOM 2036 C CA . GLU A 1 271 ? 8.308 -8.802 -25.253 1.00 92.56 271 GLU A CA 1
ATOM 2037 C C . GLU A 1 271 ? 7.018 -8.977 -26.068 1.00 92.56 271 GLU A C 1
ATOM 2039 O O . GLU A 1 271 ? 7.067 -9.438 -27.205 1.00 92.56 271 GLU A O 1
ATOM 2044 N N . ASP A 1 272 ? 5.871 -8.536 -25.541 1.00 90.56 272 ASP A N 1
ATOM 2045 C CA . ASP A 1 272 ? 4.599 -8.558 -26.270 1.00 90.56 272 ASP A CA 1
ATOM 2046 C C . ASP A 1 272 ? 4.551 -7.480 -27.365 1.00 90.56 272 ASP A C 1
ATOM 2048 O O . ASP A 1 272 ? 4.021 -7.722 -28.448 1.00 90.56 272 ASP A O 1
ATOM 2052 N N . LYS A 1 273 ? 5.168 -6.312 -27.129 1.00 92.69 273 LYS A N 1
ATOM 2053 C CA . LYS A 1 273 ? 5.323 -5.255 -28.141 1.00 92.69 273 LYS A CA 1
ATOM 2054 C C . LYS A 1 273 ? 6.155 -5.733 -29.331 1.00 92.69 273 LYS A C 1
ATOM 2056 O O . LYS A 1 273 ? 5.719 -5.539 -30.459 1.00 92.69 273 LYS A O 1
ATOM 2061 N N . VAL A 1 274 ? 7.287 -6.401 -29.089 1.00 94.50 274 VAL A N 1
ATOM 2062 C CA . VAL A 1 274 ? 8.185 -6.911 -30.147 1.00 94.50 274 VAL A CA 1
ATOM 2063 C C . VAL A 1 274 ? 7.504 -7.966 -31.029 1.00 94.50 274 VAL A C 1
ATOM 2065 O O . VAL A 1 274 ? 7.770 -8.040 -32.231 1.00 94.50 274 VAL A O 1
ATOM 2068 N N . VAL A 1 275 ? 6.621 -8.795 -30.463 1.00 92.31 275 VAL A N 1
ATOM 2069 C CA . VAL A 1 275 ? 5.876 -9.805 -31.233 1.00 92.31 275 VAL A CA 1
ATOM 2070 C C . VAL A 1 275 ? 4.703 -9.182 -31.988 1.00 92.31 275 VAL A C 1
ATOM 2072 O O . VAL A 1 275 ? 4.534 -9.461 -33.171 1.00 92.31 275 VAL A O 1
ATOM 2075 N N . ARG A 1 276 ? 3.889 -8.349 -31.326 1.00 90.25 276 ARG A N 1
ATOM 2076 C CA . ARG A 1 276 ? 2.658 -7.795 -31.919 1.00 90.25 276 ARG A CA 1
ATOM 2077 C C . ARG A 1 276 ? 2.898 -6.666 -32.908 1.00 90.25 276 ARG A C 1
ATOM 2079 O O . ARG A 1 276 ? 2.116 -6.525 -33.839 1.00 90.25 276 ARG A O 1
ATOM 2086 N N . PHE A 1 277 ? 3.936 -5.872 -32.680 1.00 93.31 277 PHE A N 1
ATOM 2087 C CA . PHE A 1 277 ? 4.312 -4.730 -33.510 1.00 93.31 277 PHE A CA 1
ATOM 2088 C C . PHE A 1 277 ? 5.669 -4.997 -34.161 1.00 93.31 277 PHE A C 1
ATOM 2090 O O . PHE A 1 277 ? 6.609 -4.213 -34.026 1.00 93.31 277 PHE A O 1
ATOM 2097 N N . ALA A 1 278 ? 5.790 -6.163 -34.800 1.00 92.50 278 ALA A N 1
ATOM 2098 C CA . ALA A 1 278 ? 7.045 -6.653 -35.362 1.00 92.50 278 ALA A CA 1
ATOM 2099 C C . ALA A 1 278 ? 7.600 -5.761 -36.487 1.00 92.50 278 ALA A C 1
ATOM 2101 O O . ALA A 1 278 ? 8.789 -5.831 -36.779 1.00 92.50 278 ALA A O 1
ATOM 2102 N N . GLU A 1 279 ? 6.758 -4.922 -37.091 1.00 94.00 279 GLU A N 1
ATOM 2103 C CA . GLU A 1 279 ? 7.132 -3.913 -38.081 1.00 94.00 279 GLU A CA 1
ATOM 2104 C C . GLU A 1 279 ? 7.906 -2.729 -37.486 1.00 94.00 279 GLU A C 1
ATOM 2106 O O . GLU A 1 279 ? 8.534 -1.968 -38.221 1.00 94.00 279 GLU A O 1
ATOM 2111 N N . ARG A 1 280 ? 7.860 -2.533 -36.161 1.00 93.69 280 ARG A N 1
ATOM 2112 C CA . ARG A 1 280 ? 8.588 -1.446 -35.505 1.00 93.69 280 ARG A CA 1
ATOM 2113 C C . ARG A 1 280 ? 10.016 -1.870 -35.211 1.00 93.69 280 ARG A C 1
ATOM 2115 O O . ARG A 1 280 ? 10.253 -2.700 -34.347 1.00 93.69 280 ARG A O 1
ATOM 2122 N N . GLU A 1 281 ? 10.973 -1.195 -35.836 1.00 94.00 281 GLU A N 1
ATOM 2123 C CA . GLU A 1 281 ? 12.407 -1.427 -35.597 1.00 94.00 281 GLU A CA 1
ATOM 2124 C C . GLU A 1 281 ? 12.889 -0.936 -34.221 1.00 94.00 281 GLU A C 1
ATOM 2126 O O . GLU A 1 281 ? 13.969 -1.307 -33.765 1.00 94.00 281 GLU A O 1
ATOM 2131 N N . ARG A 1 282 ? 12.099 -0.080 -33.556 1.00 95.75 282 ARG A N 1
ATOM 2132 C CA . ARG A 1 282 ? 12.435 0.518 -32.260 1.00 95.75 282 ARG A CA 1
ATOM 2133 C C . ARG A 1 282 ? 11.203 0.871 -31.430 1.00 95.75 282 ARG A C 1
ATOM 2135 O O . ARG A 1 282 ? 10.139 1.210 -31.952 1.00 95.75 282 ARG A O 1
ATOM 2142 N N . HIS A 1 283 ? 11.396 0.865 -30.118 1.00 96.25 283 HIS A N 1
ATOM 2143 C CA . HIS A 1 283 ? 10.455 1.343 -29.105 1.00 96.25 283 HIS A CA 1
ATOM 2144 C C . HIS A 1 283 ? 11.183 2.271 -28.134 1.00 96.25 283 HIS A C 1
ATOM 2146 O O . HIS A 1 283 ? 12.271 1.911 -27.682 1.00 96.25 283 HIS A O 1
ATOM 2152 N N . GLN A 1 284 ? 10.566 3.416 -27.832 1.00 93.75 284 GLN A N 1
ATOM 2153 C CA . GLN A 1 284 ? 10.906 4.274 -26.695 1.00 93.75 284 GLN A CA 1
ATOM 2154 C C . GLN A 1 284 ? 10.311 3.704 -25.403 1.00 93.75 284 GLN A C 1
ATOM 2156 O O . GLN A 1 284 ? 9.190 3.137 -25.475 1.00 93.75 284 GLN A O 1
#

Nearest PDB structures (foldseek):
  2ekg-assembly1_B  TM=9.082E-01  e=5.755E-10  Thermus thermophilus HB27
  2g37-assembly1_A  TM=9.023E-01  e=2.658E-09  Thermus thermophilus HB27
  5m42-assembly1_A  TM=9.164E-01  e=3.474E-08  Thermus thermophilus HB27
  4h6r-assembly1_A  TM=9.171E-01  e=6.969E-07  Deinococcus radiodurans R1 = ATCC 13939 = DSM 20539
  7w8d-assembly1_B  TM=3.612E-01  e=7.079E-01  Deinococcus radiodurans

Secondary structure (DSSP, 8-state):
----HHHHHHHTTTSS-SSHHHHHHHHHHHHHTT--EEEE------SSHHHHHHHHHHHHHHHHHHHHHT-SEEEEE-TTTTTTTT-HHHHHHHHHHHHHHHHHHT--EEE---SGGGHHHHHHHHHHHHHHH----------TT-BT-EEEETTEEEE-SBTTB--B-HHHHHHHHTTPPPP------PPP--GGG--GGGSEEEPPPSS-----SS---SS---S--PPEEE----HHHHHHHHHTGGGSTTTTTS-----SS----HHHHHHHTTT-S---

Radius of gyration: 24.77 Å; Cα contacts (8 Å, |Δi|>4): 315; chains: 1; bounding box: 49×49×66 Å

Solvent-accessible surface area (backbone atoms only — not comparable to full-atom values): 17262 Å² total; per-residue (Å²): 138,86,93,44,79,67,56,54,66,65,45,55,80,79,42,64,56,94,46,70,66,41,35,49,54,46,49,55,56,40,42,78,70,72,44,81,43,74,48,70,75,90,66,60,68,39,91,44,69,67,54,10,49,51,50,41,49,52,51,45,52,50,42,52,51,33,40,77,69,67,49,69,49,32,40,44,45,44,52,34,24,34,18,40,84,75,33,61,67,58,17,47,53,45,48,50,54,42,49,53,48,22,54,76,48,73,44,53,70,46,77,55,84,72,60,54,89,44,51,64,60,49,53,50,47,54,48,52,49,26,76,72,70,55,74,72,88,76,84,85,88,81,60,80,56,18,64,64,15,66,43,74,60,42,86,47,74,44,77,14,30,46,94,97,36,60,36,31,58,64,66,52,54,52,44,42,75,74,71,48,87,83,86,65,69,49,83,87,81,79,88,87,76,66,75,88,79,57,73,61,90,81,32,49,78,39,76,45,72,95,59,88,82,77,90,65,90,85,62,80,69,96,59,82,82,80,72,86,75,66,61,48,73,47,62,65,50,44,61,66,56,49,51,57,46,64,77,43,38,70,47,31,33,64,72,47,69,75,50,85,63,60,46,91,57,100,72,72,52,72,69,52,40,53,66,75,43,61,88,53,67,59,50,112

pLDDT: mean 87.19, std 12.68, range [30.27, 98.19]